Protein AF-A0A9P7FXS7-F1 (afdb_monomer_lite)

Foldseek 3Di:
DAQVVPPCVLVVLLLVLLLLVLLCLLLLADFVLVPDHSPPPPPQFDFSLVSLVCLVVDDVVNPPVSNVVSNVCSVVVVVCCVVVVVRVVRGGRRDNPDHRDEAEEAAQVVHDDDGRGSLVSDRHHYAHEDEDEQQPDDQFDQDLLGLLLRLLPPCPCVVSVVVVRPQYAHAEYKQDTVDDDDLVSLLLNLQSNQVSRVVHPGYDYQDCDDPDPVCCCIRHPVNCCVSNSAPPPNVDHPDNCSNVVNDDDPPPPPDD

InterPro domains:
  IPR017853 Glycoside hydrolase superfamily [SSF51445] (104-246)
  IPR050386 Glycosyl Hydrolase 5 (Cellulase A) [PTHR31297] (103-236)

Secondary structure (DSSP, 8-state):
-BGGGSTTHHHHHHHHHHHHHHHHHHTT--BGGGTB-------TT-BHHHHHGGGGG--TTS-HHHHHHHHHHHHHHHHHHHHTT-SGGGB----TTPPPPPEEEE-GGGSBSSPPPGGGG--SSEEEEEEE-GGGSSSS-SSHHHHHHHHHT--HHHHHHHTT--SEEEEEE-S--SS---HHHHHHHHHHHHHHHTTTT-EEES-S--SSHHHHHHH-HHHHHHTTSS-SSTT--S-TTTTTTTS--TTSTT--

Sequence (256 aa):
MDAKKTPGHGEFQKNFVLTVRAVEYLLGITLPSLKLKANVNVNLSTNITATLGLAGALPPIFPPEVRSVILEAIPILTKLGIKLALKDLFSFNLKTQAEPLVTNFMDINWQYNNPANPADAALGPQIYDNHLYYSFGGVADPNENAYLTHICNLDRIEKDASLGNAPLYFGEWALPTQFQASDAFLRKWADAQKRAYSQGAGWIFWNFKVEQPSTARQWSYLEGVKRGYLTRDPSQYNDPRVCDPYVRTSAAAATS

Radius of gyration: 23.3 Å; chains: 1; bounding box: 72×34×55 Å

Organism: NCBI:txid117018

Structure (mmCIF, N/CA/C/O backbone):
data_AF-A0A9P7FXS7-F1
#
_entry.id   AF-A0A9P7FXS7-F1
#
loop_
_atom_site.group_PDB
_atom_site.id
_atom_site.type_symbol
_atom_site.label_atom_id
_atom_site.label_alt_id
_atom_site.label_comp_id
_atom_site.label_asym_id
_atom_site.label_entity_id
_atom_site.label_seq_id
_atom_site.pdbx_PDB_ins_code
_atom_site.Cartn_x
_atom_site.Cartn_y
_atom_site.Cartn_z
_atom_site.occupancy
_atom_site.B_iso_or_equiv
_atom_site.auth_seq_id
_atom_site.auth_comp_id
_atom_site.auth_asym_id
_atom_site.auth_atom_id
_atom_site.pdbx_PDB_model_num
ATOM 1 N N . MET A 1 1 ? 8.078 12.298 3.183 1.00 87.88 1 MET A N 1
ATOM 2 C CA . MET A 1 1 ? 7.378 13.412 3.875 1.00 87.88 1 MET A CA 1
ATOM 3 C C . MET A 1 1 ? 8.140 13.787 5.151 1.00 87.88 1 MET A C 1
ATOM 5 O O . MET A 1 1 ? 8.717 12.902 5.751 1.00 87.88 1 MET A O 1
ATOM 9 N N . ASP A 1 2 ? 8.216 15.056 5.565 1.00 93.94 2 ASP A N 1
ATOM 10 C CA . ASP A 1 2 ? 8.909 15.423 6.824 1.00 93.94 2 ASP A CA 1
ATOM 11 C C . ASP A 1 2 ? 8.010 15.134 8.038 1.00 93.94 2 ASP A C 1
ATOM 13 O O . ASP A 1 2 ? 6.923 15.714 8.126 1.00 93.94 2 ASP A O 1
ATOM 17 N N . ALA A 1 3 ? 8.451 14.286 8.976 1.00 95.12 3 ALA A N 1
ATOM 18 C CA . ALA A 1 3 ? 7.674 13.916 10.165 1.00 95.12 3 ALA A CA 1
ATOM 19 C C . ALA A 1 3 ? 7.342 15.121 11.066 1.00 95.12 3 ALA A C 1
ATOM 21 O O . ALA A 1 3 ? 6.300 15.147 11.726 1.00 95.12 3 ALA A O 1
ATOM 22 N N . LYS A 1 4 ? 8.165 16.180 11.041 1.00 95.88 4 LYS A N 1
ATOM 23 C CA . LYS A 1 4 ? 7.908 17.414 11.807 1.00 95.88 4 LYS A CA 1
ATOM 24 C C . LYS A 1 4 ? 6.652 18.158 11.351 1.00 95.88 4 LYS A C 1
ATOM 26 O O . LYS A 1 4 ? 6.130 18.980 12.098 1.00 95.88 4 LYS A O 1
ATOM 31 N N . LYS A 1 5 ? 6.162 17.886 10.137 1.00 96.00 5 LYS A N 1
ATOM 32 C CA . LYS A 1 5 ? 4.942 18.498 9.584 1.00 96.00 5 LYS A CA 1
ATOM 33 C C . LYS A 1 5 ? 3.665 17.734 9.943 1.00 96.00 5 LYS A C 1
ATOM 35 O O . LYS A 1 5 ? 2.581 18.188 9.591 1.00 96.00 5 LYS A O 1
ATOM 40 N N . THR A 1 6 ? 3.776 16.608 10.644 1.00 94.81 6 THR A N 1
ATOM 41 C CA . THR A 1 6 ? 2.640 15.775 11.066 1.00 94.81 6 THR A CA 1
ATOM 42 C C . THR A 1 6 ? 2.743 15.427 12.557 1.00 94.81 6 THR A C 1
ATOM 44 O O . THR A 1 6 ? 2.888 14.254 12.918 1.00 94.81 6 THR A O 1
ATOM 47 N N . PRO A 1 7 ? 2.721 16.426 13.457 1.00 95.31 7 PRO A N 1
ATOM 48 C CA . PRO A 1 7 ? 2.762 16.163 14.891 1.00 95.31 7 PRO A CA 1
ATOM 49 C C . PRO A 1 7 ? 1.576 15.283 15.312 1.00 95.31 7 PRO A C 1
ATOM 51 O O . PRO A 1 7 ? 0.455 15.472 14.847 1.00 95.31 7 PRO A O 1
ATOM 54 N N . GLY A 1 8 ? 1.833 14.300 16.178 1.00 95.50 8 GLY A N 1
ATOM 55 C CA . GLY A 1 8 ? 0.808 13.364 16.653 1.00 95.50 8 GLY A CA 1
ATOM 56 C C . GLY A 1 8 ? 0.450 12.234 15.680 1.00 95.50 8 GLY A C 1
ATOM 57 O O . GLY A 1 8 ? -0.459 11.468 15.978 1.00 95.50 8 GLY A O 1
ATOM 58 N N . HIS A 1 9 ? 1.154 12.076 14.550 1.00 95.81 9 HIS A N 1
ATOM 59 C CA . HIS A 1 9 ? 0.820 11.047 13.555 1.00 95.81 9 HIS A CA 1
ATOM 60 C C . HIS A 1 9 ? 0.806 9.614 14.118 1.00 95.81 9 HIS A C 1
ATOM 62 O O . HIS A 1 9 ? -0.135 8.871 13.855 1.00 95.81 9 HIS A O 1
ATOM 68 N N . GLY A 1 10 ? 1.787 9.245 14.949 1.00 96.25 10 GLY A N 1
ATOM 69 C CA . GLY A 1 10 ? 1.811 7.922 15.587 1.00 96.25 10 GLY A CA 1
ATOM 70 C C . GLY A 1 10 ? 0.636 7.688 16.543 1.00 96.25 10 GLY A C 1
ATOM 71 O O . GLY A 1 10 ? 0.069 6.601 16.586 1.00 96.25 10 GLY A O 1
ATOM 72 N N . GLU A 1 11 ? 0.215 8.724 17.270 1.00 96.75 11 GLU A N 1
ATOM 73 C CA . GLU A 1 11 ? -0.954 8.648 18.153 1.00 96.75 11 GLU A CA 1
ATOM 74 C C . GLU A 1 11 ? -2.256 8.550 17.349 1.00 96.75 11 GLU A C 1
ATOM 76 O O . GLU A 1 11 ? -3.157 7.787 17.693 1.00 96.75 11 GLU A O 1
ATOM 81 N N . PHE A 1 12 ? -2.335 9.258 16.221 1.00 96.19 12 PHE A N 1
ATOM 82 C CA . PHE A 1 12 ? -3.424 9.093 15.264 1.00 96.19 12 PHE A CA 1
ATOM 83 C C . PHE A 1 12 ? -3.501 7.651 14.740 1.00 96.19 12 PHE A C 1
ATOM 85 O O . PHE A 1 12 ? -4.585 7.075 14.742 1.00 96.19 12 PHE A O 1
ATOM 92 N N . GLN A 1 13 ? -2.376 7.047 14.339 1.00 97.25 13 GLN A N 1
ATOM 93 C CA . GLN A 1 13 ? -2.340 5.657 13.862 1.00 97.25 13 GLN A CA 1
ATOM 94 C C . GLN A 1 13 ? -2.848 4.684 14.938 1.00 97.25 13 GLN A C 1
ATOM 96 O O . GLN A 1 13 ? -3.706 3.849 14.651 1.00 97.25 13 GLN A O 1
ATOM 101 N N . LYS A 1 14 ? -2.403 4.838 16.193 1.00 97.44 14 LYS A N 1
ATOM 102 C CA . LYS A 1 14 ? -2.878 4.030 17.332 1.00 97.44 14 LYS A CA 1
ATOM 103 C C . LYS A 1 14 ? -4.382 4.172 17.553 1.00 97.44 14 LYS A C 1
ATOM 105 O O . LYS A 1 14 ? -5.093 3.169 17.611 1.00 97.44 14 LYS A O 1
ATOM 110 N N . ASN A 1 15 ? -4.882 5.404 17.619 1.00 97.31 15 ASN A N 1
ATOM 111 C CA . ASN A 1 15 ? -6.308 5.663 17.817 1.00 97.31 15 ASN A CA 1
ATOM 112 C C . ASN A 1 15 ? -7.160 5.195 16.632 1.00 97.31 15 ASN A C 1
ATOM 114 O O . ASN A 1 15 ? -8.274 4.715 16.841 1.00 97.31 15 ASN A O 1
ATOM 118 N N . PHE A 1 16 ? -6.637 5.258 15.405 1.00 97.38 16 PHE A N 1
ATOM 119 C CA . PHE A 1 16 ? -7.289 4.690 14.228 1.00 97.38 16 PHE A CA 1
ATOM 120 C C . PHE A 1 16 ? -7.469 3.176 14.375 1.00 97.38 16 PHE A C 1
ATOM 122 O O . PHE A 1 16 ? -8.596 2.688 14.263 1.00 97.38 16 PHE A O 1
ATOM 129 N N . VAL A 1 17 ? -6.398 2.436 14.696 1.00 97.19 17 VAL A N 1
ATOM 130 C CA . VAL A 1 17 ? -6.489 0.980 14.900 1.00 97.19 17 VAL A CA 1
ATOM 131 C C . VAL A 1 17 ? -7.455 0.663 16.039 1.00 97.19 17 VAL A C 1
ATOM 133 O O . VAL A 1 17 ? -8.365 -0.144 15.859 1.00 97.19 17 VAL A O 1
ATOM 136 N N . LEU A 1 18 ? -7.328 1.333 17.188 1.00 96.69 18 LEU A N 1
ATOM 137 C CA . LEU A 1 18 ? -8.225 1.125 18.328 1.00 96.69 18 LEU A CA 1
ATOM 138 C C . LEU A 1 18 ? -9.690 1.418 17.988 1.00 96.69 18 LEU A C 1
ATOM 140 O O . LEU A 1 18 ? -10.564 0.694 18.456 1.00 96.69 18 LEU A O 1
ATOM 144 N N . THR A 1 19 ? -9.968 2.414 17.146 1.00 96.94 19 THR A N 1
ATOM 145 C CA . THR A 1 19 ? -11.329 2.711 16.672 1.00 96.94 19 THR A CA 1
ATOM 146 C C . THR A 1 19 ? -11.876 1.580 15.805 1.00 96.94 19 THR A C 1
ATOM 148 O O . THR A 1 19 ? -12.998 1.131 16.039 1.00 96.94 19 THR A O 1
ATOM 151 N N . VAL A 1 20 ? -11.085 1.057 14.859 1.00 95.94 20 VAL A N 1
ATOM 152 C CA . VAL A 1 20 ? -11.476 -0.109 14.043 1.00 95.94 20 VAL A CA 1
ATOM 153 C C . VAL A 1 20 ? -11.781 -1.310 14.942 1.00 95.94 20 VAL A C 1
ATOM 155 O O . VAL A 1 20 ? -12.861 -1.894 14.844 1.00 95.94 20 VAL A O 1
ATOM 158 N N . ARG A 1 21 ? -10.887 -1.625 15.889 1.00 94.88 21 ARG A N 1
ATOM 159 C CA . ARG A 1 21 ? -11.067 -2.747 16.826 1.00 94.88 21 ARG A CA 1
ATOM 160 C C . ARG A 1 21 ? -12.250 -2.550 17.768 1.00 94.88 21 ARG A C 1
ATOM 162 O O . ARG A 1 21 ? -12.958 -3.507 18.062 1.00 94.88 21 ARG A O 1
ATOM 169 N N . ALA A 1 22 ? -12.513 -1.329 18.215 1.00 93.38 22 ALA A N 1
ATOM 170 C CA . ALA A 1 22 ? -13.680 -1.030 19.035 1.00 93.38 22 ALA A CA 1
ATOM 171 C C . ALA A 1 22 ? -14.984 -1.287 18.270 1.00 93.38 22 ALA A C 1
ATOM 173 O O . ALA A 1 22 ? -15.891 -1.919 18.810 1.00 93.38 22 ALA A O 1
ATOM 174 N N . VAL A 1 23 ? -15.071 -0.851 17.009 1.00 91.69 23 VAL A N 1
ATOM 175 C CA . VAL A 1 23 ? -16.244 -1.104 16.160 1.00 91.69 23 VAL A CA 1
ATOM 176 C C . VAL A 1 23 ? -16.427 -2.603 15.924 1.00 91.69 23 VAL A C 1
ATOM 178 O O . VAL A 1 23 ? -17.521 -3.115 16.134 1.00 91.69 23 VAL A O 1
ATOM 181 N N . GLU A 1 24 ? -15.369 -3.330 15.570 1.00 89.81 24 GLU A N 1
ATOM 182 C CA . GLU A 1 24 ? -15.415 -4.789 15.403 1.00 89.81 24 GLU A CA 1
ATOM 183 C C . GLU A 1 24 ? -15.891 -5.501 16.674 1.00 89.81 24 GLU A C 1
ATOM 185 O O . GLU A 1 24 ? -16.788 -6.344 16.616 1.00 89.81 24 GLU A O 1
ATOM 190 N N . TYR A 1 25 ? -15.357 -5.108 17.832 1.00 87.81 25 TYR A N 1
ATOM 191 C CA . TYR A 1 25 ? -15.765 -5.649 19.124 1.00 87.81 25 TYR A CA 1
ATOM 192 C C . TYR A 1 25 ? -17.254 -5.401 19.410 1.00 87.81 25 TYR A C 1
ATOM 194 O O . TYR A 1 25 ? -17.961 -6.315 19.838 1.00 87.81 25 TYR A O 1
ATOM 202 N N . LEU A 1 26 ? -17.750 -4.186 19.147 1.00 86.31 26 LEU A N 1
ATOM 203 C CA . LEU A 1 26 ? -19.168 -3.842 19.308 1.00 86.31 26 LEU A CA 1
ATOM 204 C C . LEU A 1 26 ? -20.061 -4.646 18.356 1.00 86.31 26 LEU A C 1
ATOM 206 O O . LEU A 1 26 ? -21.157 -5.042 18.738 1.00 86.31 26 LEU A O 1
ATOM 210 N N . LEU A 1 27 ? -19.578 -4.945 17.150 1.00 83.62 27 LEU A N 1
ATOM 211 C CA . LEU A 1 27 ? -20.263 -5.789 16.167 1.00 83.62 27 LEU A CA 1
ATOM 212 C C . LEU A 1 27 ? -20.153 -7.296 16.473 1.00 83.62 27 LEU A C 1
ATOM 214 O O . LEU A 1 27 ? -20.658 -8.114 15.706 1.00 83.62 27 LEU A O 1
ATOM 218 N N . GLY A 1 28 ? -19.519 -7.682 17.584 1.00 81.44 28 GLY A N 1
ATOM 219 C CA . GLY A 1 28 ? -19.377 -9.080 17.997 1.00 81.44 28 GLY A CA 1
ATOM 220 C C . GLY A 1 28 ? -18.316 -9.862 17.217 1.00 81.44 28 GLY A C 1
ATOM 221 O O . GLY A 1 28 ? -18.306 -11.093 17.264 1.00 81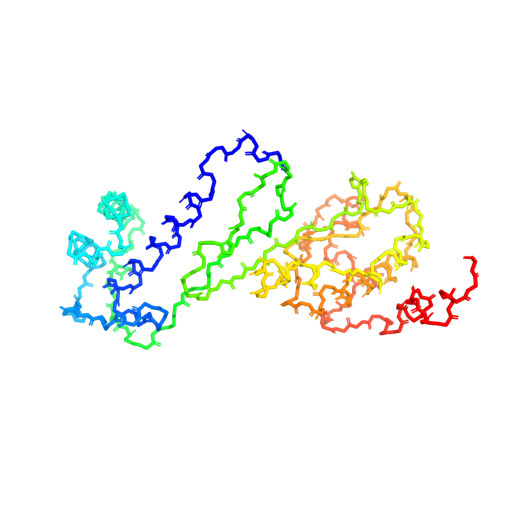.44 28 GLY A O 1
ATOM 222 N N . ILE A 1 29 ? -17.422 -9.173 16.507 1.00 84.38 29 ILE A N 1
ATOM 223 C CA . ILE A 1 29 ? -16.283 -9.784 15.820 1.00 84.38 29 ILE A CA 1
ATOM 224 C C . ILE A 1 29 ? -15.235 -10.155 16.869 1.00 84.38 29 ILE A C 1
ATOM 226 O O . ILE A 1 29 ? -14.867 -9.355 17.732 1.00 84.38 29 ILE A O 1
ATOM 230 N N . THR A 1 30 ? -14.760 -11.400 16.818 1.00 82.56 30 THR A N 1
ATOM 231 C CA . THR A 1 30 ? -13.731 -11.867 17.751 1.00 82.56 30 THR A CA 1
ATOM 232 C C . THR A 1 30 ? -12.399 -11.219 17.401 1.00 82.56 30 THR A C 1
ATOM 234 O O . THR A 1 30 ? -11.995 -11.210 16.243 1.00 82.56 30 THR A O 1
ATOM 237 N N . LEU A 1 31 ? -11.692 -10.725 18.418 1.00 83.19 31 LEU A N 1
ATOM 238 C CA . LEU A 1 31 ? -10.379 -10.098 18.277 1.00 83.19 31 LEU A CA 1
ATOM 239 C C . LEU A 1 31 ? -9.324 -10.964 18.976 1.00 83.19 31 LEU A C 1
ATOM 241 O O . LEU A 1 31 ? -9.058 -10.758 20.166 1.00 83.19 31 LEU A O 1
ATOM 245 N N . PRO A 1 32 ? -8.712 -11.943 18.277 1.00 79.25 32 PRO A N 1
ATOM 246 C CA . PRO A 1 32 ? -7.748 -12.860 18.885 1.00 79.25 32 PRO A CA 1
ATOM 247 C C . PRO A 1 32 ? -6.587 -12.137 19.576 1.00 79.25 32 PRO A C 1
ATOM 249 O O . PRO A 1 32 ? -6.163 -12.543 20.658 1.00 79.25 32 PRO A O 1
ATOM 252 N N . SER A 1 33 ? -6.126 -11.026 18.989 1.00 76.62 33 SER A N 1
ATOM 253 C CA . SER A 1 33 ? -5.033 -10.188 19.501 1.00 76.62 33 SER A CA 1
ATOM 254 C C . SER A 1 33 ? -5.323 -9.570 20.869 1.00 76.62 33 SER A C 1
ATOM 256 O O . SER A 1 33 ? -4.401 -9.353 21.649 1.00 76.62 33 SER A O 1
ATOM 258 N N . LEU A 1 34 ? -6.594 -9.325 21.191 1.00 76.88 34 LEU A N 1
ATOM 259 C CA . LEU A 1 34 ? -7.001 -8.715 22.452 1.00 76.88 34 LEU A CA 1
ATOM 260 C C . LEU A 1 34 ? -7.353 -9.737 23.537 1.00 76.88 34 LEU A C 1
ATOM 262 O O . LEU A 1 34 ? -7.526 -9.353 24.692 1.00 76.88 34 LEU A O 1
ATOM 266 N N . LYS A 1 35 ? -7.495 -11.026 23.188 1.00 70.06 35 LYS A N 1
ATOM 267 C CA . LYS A 1 35 ? -8.056 -12.077 24.068 1.00 70.06 35 LYS A CA 1
ATOM 268 C C . LYS A 1 35 ? -9.378 -11.666 24.742 1.00 70.06 35 LYS A C 1
ATOM 270 O O . LYS A 1 35 ? -9.774 -12.243 25.754 1.00 70.06 35 LYS A O 1
ATOM 275 N N . LEU A 1 36 ? -10.071 -10.677 24.184 1.00 67.94 36 LEU A N 1
ATOM 276 C CA . LEU A 1 36 ? -11.366 -10.227 24.658 1.00 67.94 36 LEU A CA 1
ATOM 277 C C . LEU A 1 36 ? -12.414 -11.133 24.023 1.00 67.94 36 LEU A C 1
ATOM 279 O O . LEU A 1 36 ? -12.552 -11.176 22.800 1.00 67.94 36 LEU A O 1
ATOM 283 N N . LYS A 1 37 ? -13.163 -11.863 24.850 1.00 60.69 37 LYS A N 1
ATOM 284 C CA . LYS A 1 37 ? -14.419 -12.449 24.383 1.00 60.69 37 LYS A CA 1
ATOM 285 C C . LYS A 1 37 ? -15.396 -11.300 24.175 1.00 60.69 37 LYS A C 1
ATOM 287 O O . LYS A 1 37 ? -15.518 -10.451 25.057 1.00 60.69 37 LYS A O 1
ATOM 292 N N . ALA A 1 38 ? -16.063 -11.265 23.025 1.00 61.56 38 ALA A N 1
ATOM 293 C CA . ALA A 1 38 ? -17.165 -10.342 22.804 1.00 61.56 38 ALA A CA 1
ATOM 294 C C . ALA A 1 38 ? -18.268 -10.664 23.826 1.00 61.56 38 ALA A C 1
ATOM 296 O O . ALA A 1 38 ? -19.058 -11.582 23.643 1.00 61.56 38 ALA A O 1
ATOM 297 N N . ASN A 1 39 ? -18.269 -9.945 24.950 1.00 55.22 39 ASN A N 1
ATOM 298 C CA . ASN A 1 39 ? -19.275 -10.078 26.007 1.00 55.22 39 ASN A CA 1
ATOM 299 C C . ASN A 1 39 ? -20.472 -9.153 25.767 1.00 55.22 39 ASN A C 1
ATOM 301 O O . ASN A 1 39 ? -21.361 -9.043 26.612 1.00 55.22 39 ASN A O 1
ATOM 305 N N . VAL A 1 40 ? -20.486 -8.449 24.634 1.00 57.62 40 VAL A N 1
ATOM 306 C CA . VAL A 1 40 ? -21.634 -7.649 24.246 1.00 57.62 40 VAL A CA 1
ATOM 307 C C . VAL A 1 40 ? -22.722 -8.637 23.847 1.00 57.62 40 VAL A C 1
ATOM 309 O O . VAL A 1 40 ? -22.601 -9.341 22.849 1.00 57.62 40 VAL A O 1
ATOM 312 N N . ASN A 1 41 ? -23.765 -8.728 24.673 1.00 53.66 41 ASN A N 1
ATOM 313 C CA . ASN A 1 41 ? -24.964 -9.509 24.394 1.00 53.66 41 ASN A CA 1
ATOM 314 C C . ASN A 1 41 ? -25.756 -8.764 23.305 1.00 53.66 41 ASN A C 1
ATOM 316 O O . ASN A 1 41 ? -26.787 -8.144 23.566 1.00 53.66 41 ASN A O 1
ATOM 320 N N . VAL A 1 42 ? -25.178 -8.696 22.102 1.00 54.56 42 VAL A N 1
ATOM 321 C CA . VAL A 1 42 ? -25.777 -8.019 20.961 1.00 54.56 42 VAL A CA 1
ATOM 322 C C . VAL A 1 42 ? -26.928 -8.903 20.528 1.00 54.56 42 VAL A C 1
ATOM 324 O O . VAL A 1 42 ? -26.730 -9.959 19.931 1.00 54.56 42 VAL A O 1
ATOM 327 N N . ASN A 1 43 ? -28.145 -8.504 20.887 1.00 53.16 43 ASN A N 1
ATOM 328 C CA . ASN A 1 43 ? -29.327 -9.159 20.361 1.00 53.16 43 ASN A CA 1
ATOM 329 C C . ASN A 1 43 ? -29.206 -9.095 18.828 1.00 53.16 43 ASN A C 1
ATOM 331 O O . ASN A 1 43 ? -29.026 -8.005 18.276 1.00 53.16 43 ASN A O 1
ATOM 335 N N . LEU A 1 44 ? -29.225 -10.254 18.160 1.00 51.88 44 LEU A N 1
ATOM 336 C CA . LEU A 1 44 ? -28.841 -10.449 16.747 1.00 51.88 44 LEU A CA 1
ATOM 337 C C . LEU A 1 44 ? -29.697 -9.649 15.738 1.00 51.88 44 LEU A C 1
ATOM 339 O O . LEU A 1 44 ? -29.459 -9.721 14.538 1.00 51.88 44 LEU A O 1
ATOM 343 N N . SER A 1 45 ? -30.667 -8.871 16.229 1.00 51.06 45 SER A N 1
ATOM 344 C CA . SER A 1 45 ? -31.595 -8.007 15.499 1.00 51.06 45 SER A CA 1
ATOM 345 C C . SER A 1 45 ? -31.392 -6.501 15.765 1.00 51.06 45 SER A C 1
ATOM 347 O O . SER A 1 45 ? -32.351 -5.731 15.683 1.00 51.06 45 SER A O 1
ATOM 349 N N . THR A 1 46 ? -30.202 -6.059 16.180 1.00 58.31 46 THR A N 1
ATOM 350 C CA . THR A 1 46 ? -29.965 -4.658 16.577 1.00 58.31 46 THR A CA 1
ATOM 351 C C . THR A 1 46 ? -29.479 -3.778 15.424 1.00 58.31 46 THR A C 1
ATOM 353 O O . THR A 1 46 ? -28.655 -4.167 14.602 1.00 58.31 46 THR A O 1
ATOM 356 N N . ASN A 1 47 ? -30.015 -2.555 15.379 1.00 74.19 47 ASN A N 1
ATOM 357 C CA . ASN A 1 47 ? -29.571 -1.476 14.498 1.00 74.19 47 ASN A CA 1
ATOM 358 C C . ASN A 1 47 ? -28.133 -1.061 14.862 1.00 74.19 47 ASN A C 1
ATOM 360 O O . ASN A 1 47 ? -27.838 -0.895 16.048 1.00 74.19 47 ASN A O 1
ATOM 364 N N . ILE A 1 48 ? -27.268 -0.828 13.868 1.00 78.94 48 ILE A N 1
ATOM 365 C CA . ILE A 1 48 ? -25.868 -0.416 14.077 1.00 78.94 48 ILE A CA 1
ATOM 366 C C . ILE A 1 48 ? -25.732 0.754 15.059 1.00 78.94 48 ILE A C 1
ATOM 368 O O . ILE A 1 48 ? -24.824 0.766 15.883 1.00 78.94 48 ILE A O 1
ATOM 372 N N . THR A 1 49 ? -26.648 1.726 15.023 1.00 81.50 49 THR A N 1
ATOM 373 C CA . THR A 1 49 ? -26.570 2.916 15.879 1.00 81.50 49 THR A CA 1
ATOM 374 C C . THR A 1 49 ? -26.801 2.579 17.348 1.00 81.50 49 THR A C 1
ATOM 376 O O . THR A 1 49 ? -26.172 3.183 18.214 1.00 81.50 49 THR A O 1
ATOM 379 N N . ALA A 1 50 ? -27.641 1.581 17.637 1.00 82.19 50 ALA A N 1
ATOM 380 C CA . ALA A 1 50 ? -27.840 1.070 18.989 1.00 82.19 50 ALA A CA 1
ATOM 381 C C . ALA A 1 50 ? -26.581 0.349 19.491 1.00 82.19 50 ALA A C 1
ATOM 383 O O . ALA A 1 50 ? -26.153 0.573 20.621 1.00 82.19 50 ALA A O 1
ATOM 384 N N . THR A 1 51 ? -25.951 -0.449 18.627 1.00 83.88 51 THR A N 1
ATOM 385 C CA . THR A 1 51 ? -24.703 -1.161 18.929 1.00 83.88 51 THR A CA 1
ATOM 386 C C . THR A 1 51 ? -23.549 -0.199 19.209 1.00 83.88 51 THR A C 1
ATOM 388 O O . THR A 1 51 ? -22.852 -0.346 20.210 1.00 83.88 51 THR A O 1
ATOM 391 N N . LEU A 1 52 ? -23.385 0.843 18.388 1.00 88.06 52 LEU A N 1
ATOM 392 C CA . LEU A 1 52 ? -22.380 1.885 18.618 1.00 88.06 52 LEU A CA 1
ATOM 393 C C . LEU A 1 52 ? -22.653 2.696 19.894 1.00 88.06 52 LEU A C 1
ATOM 395 O O . LEU A 1 52 ? -21.714 3.137 20.552 1.00 88.06 52 LEU A O 1
ATOM 399 N N . GLY A 1 53 ? -23.920 2.833 20.300 1.00 87.94 53 GLY A N 1
ATOM 400 C CA . GLY A 1 53 ? -24.304 3.457 21.570 1.00 87.94 53 GLY A CA 1
ATOM 401 C C . GLY A 1 53 ? -23.724 2.761 22.809 1.00 87.94 53 GLY A C 1
ATOM 402 O O . GLY A 1 53 ? -23.611 3.380 23.865 1.00 87.94 53 GLY A O 1
ATOM 403 N N . LEU A 1 54 ? -23.284 1.504 22.683 1.00 88.69 54 LEU A N 1
ATOM 404 C CA . LEU A 1 54 ? -22.624 0.756 23.757 1.00 88.69 54 LEU A CA 1
ATOM 405 C C . LEU A 1 54 ? -21.136 1.111 23.921 1.00 88.69 54 LEU A C 1
ATOM 407 O O . LEU A 1 54 ? -20.477 0.556 24.800 1.00 88.69 54 LEU A O 1
ATOM 411 N N . ALA A 1 55 ? -20.596 2.055 23.140 1.00 90.12 55 ALA A N 1
ATOM 412 C CA . ALA A 1 55 ? -19.189 2.456 23.210 1.00 90.12 55 ALA A CA 1
ATOM 413 C C . ALA A 1 55 ? -18.742 2.931 24.608 1.00 90.12 55 ALA A C 1
ATOM 415 O O . ALA A 1 55 ? -17.584 2.751 24.983 1.00 90.12 55 ALA A O 1
ATOM 416 N N . GLY A 1 56 ? -19.655 3.471 25.425 1.00 87.06 56 GLY A N 1
ATOM 417 C CA . GLY A 1 56 ? -19.363 3.835 26.818 1.00 87.06 56 GLY A CA 1
ATOM 418 C C . GLY A 1 56 ? -18.969 2.644 27.706 1.00 87.06 56 GLY A C 1
ATOM 419 O O . GLY A 1 56 ? -18.216 2.821 28.664 1.00 87.06 56 GLY A O 1
ATOM 420 N N . ALA A 1 57 ? -19.419 1.434 27.359 1.00 86.94 57 ALA A N 1
ATOM 421 C CA . ALA A 1 57 ? -19.139 0.186 28.071 1.00 86.94 57 ALA A CA 1
ATOM 422 C C . ALA A 1 57 ? -17.924 -0.580 27.512 1.00 86.94 57 ALA A C 1
ATOM 424 O O . ALA A 1 57 ? -17.671 -1.719 27.913 1.00 86.94 57 ALA A O 1
ATOM 425 N N . LEU A 1 58 ? -17.171 0.016 26.579 1.00 88.88 58 LEU A N 1
ATOM 426 C CA . LEU A 1 58 ? -15.974 -0.609 26.024 1.00 88.88 58 LEU A CA 1
ATOM 427 C C . LEU A 1 58 ? -14.903 -0.862 27.106 1.00 88.88 58 LEU A C 1
ATOM 429 O O . LEU A 1 58 ? -14.750 -0.058 28.034 1.00 88.88 58 LEU A O 1
ATOM 433 N N . PRO A 1 59 ? -14.119 -1.952 26.981 1.00 88.56 59 PRO A N 1
ATOM 434 C CA . PRO A 1 59 ? -13.018 -2.248 27.893 1.00 88.56 59 PRO A CA 1
ATOM 435 C C . PRO A 1 59 ? -11.988 -1.106 28.014 1.00 88.56 59 PRO A C 1
ATOM 437 O O . PRO A 1 59 ? -11.824 -0.323 27.077 1.00 88.56 59 PRO A O 1
ATOM 440 N N . PRO A 1 60 ? -11.233 -1.024 29.130 1.00 90.81 60 PRO A N 1
ATOM 441 C CA . PRO A 1 60 ? -10.261 0.051 29.381 1.00 90.81 60 PRO A CA 1
ATOM 442 C C . PRO A 1 60 ? -9.171 0.243 28.319 1.00 90.81 60 PRO A C 1
ATOM 444 O O . PRO A 1 60 ? -8.617 1.330 28.231 1.00 90.81 60 PRO A O 1
ATOM 447 N N . ILE A 1 61 ? -8.880 -0.775 27.502 1.00 90.94 61 ILE A N 1
ATOM 448 C CA . ILE A 1 61 ? -7.926 -0.660 26.386 1.00 90.94 61 ILE A CA 1
ATOM 449 C C . ILE A 1 61 ? -8.364 0.352 25.319 1.00 90.94 61 ILE A C 1
ATOM 451 O O . ILE A 1 61 ? -7.531 0.862 24.580 1.00 90.94 61 ILE A O 1
ATOM 455 N N . PHE A 1 62 ? -9.663 0.651 25.243 1.00 94.12 62 PHE A N 1
ATOM 456 C CA . PHE A 1 62 ? -10.198 1.691 24.377 1.00 94.12 62 PHE A CA 1
ATOM 457 C C . PHE A 1 62 ? -10.262 3.006 25.164 1.00 94.12 62 PHE A C 1
ATOM 459 O O . PHE A 1 62 ? -11.080 3.103 26.093 1.00 94.12 62 PHE A O 1
ATOM 466 N N . PRO A 1 63 ? -9.420 3.999 24.832 1.00 95.00 63 PRO A N 1
ATOM 467 C CA . PRO A 1 63 ? -9.329 5.244 25.581 1.00 95.00 63 PRO A CA 1
ATOM 468 C C . PRO A 1 63 ? -10.576 6.125 25.368 1.00 95.00 63 PRO A C 1
ATOM 470 O O . PRO A 1 63 ? -11.359 5.876 24.442 1.00 95.00 63 PRO A O 1
ATOM 473 N N . PRO A 1 64 ? -10.806 7.137 26.227 1.00 96.00 64 PRO A N 1
ATOM 474 C CA . PRO A 1 64 ? -11.979 8.011 26.147 1.00 96.00 64 PRO A CA 1
ATOM 475 C C . PRO A 1 64 ? -12.192 8.650 24.770 1.00 96.00 64 PRO A C 1
ATOM 477 O O . PRO A 1 64 ? -13.328 8.738 24.310 1.00 96.00 64 PRO A O 1
ATOM 480 N N . GLU A 1 65 ? -11.114 9.028 24.088 1.00 95.12 65 GLU A N 1
ATOM 481 C CA . GLU A 1 65 ? -11.127 9.653 22.765 1.00 95.12 65 GLU A CA 1
ATOM 482 C C . GLU A 1 65 ? -11.747 8.717 21.719 1.00 95.12 65 GLU A C 1
ATOM 484 O O . GLU A 1 65 ? -12.639 9.121 20.973 1.00 95.12 65 GLU A O 1
ATOM 489 N N . VAL A 1 66 ? -11.358 7.436 21.722 1.00 96.56 66 VAL A N 1
ATOM 490 C CA . VAL A 1 66 ? -11.921 6.411 20.824 1.00 96.56 66 VAL A CA 1
ATOM 491 C C . VAL A 1 66 ? -13.412 6.209 21.097 1.00 96.56 66 VAL A C 1
ATOM 493 O O . VAL A 1 66 ? -14.215 6.132 20.167 1.00 96.56 66 VAL A O 1
ATOM 496 N N . ARG A 1 67 ? -13.812 6.168 22.374 1.00 95.75 67 ARG A N 1
ATOM 497 C CA . ARG A 1 67 ? -15.229 6.029 22.752 1.00 95.75 67 ARG A CA 1
ATOM 498 C C . ARG A 1 67 ? -16.048 7.234 22.291 1.00 95.75 67 ARG A C 1
ATOM 500 O O . ARG A 1 67 ? -17.145 7.044 21.771 1.00 95.75 67 ARG A O 1
ATOM 507 N N . SER A 1 68 ? -15.511 8.445 22.456 1.00 96.25 68 SER A N 1
ATOM 508 C CA . SER A 1 68 ? -16.169 9.693 22.051 1.00 96.25 68 SER A CA 1
ATOM 509 C C . SER A 1 68 ? -16.428 9.713 20.550 1.00 96.25 68 SER A C 1
ATOM 511 O O . SER A 1 68 ? -17.567 9.900 20.131 1.00 96.25 68 SER A O 1
ATOM 513 N N . VAL A 1 69 ? -15.411 9.404 19.739 1.00 95.31 69 VAL A N 1
ATOM 514 C CA . VAL A 1 69 ? -15.527 9.405 18.271 1.00 95.31 69 VAL A CA 1
ATOM 515 C C . VAL A 1 69 ? -16.590 8.418 17.784 1.00 95.31 69 VAL A C 1
ATOM 517 O O . VAL A 1 69 ? -17.358 8.736 16.875 1.00 95.31 69 VAL A O 1
ATOM 520 N N . ILE A 1 70 ? -16.693 7.237 18.402 1.00 95.62 70 ILE A N 1
ATOM 521 C CA . ILE A 1 70 ? -17.726 6.254 18.038 1.00 95.62 70 ILE A CA 1
ATOM 522 C C . ILE A 1 70 ? -19.131 6.788 18.341 1.00 95.62 70 ILE A C 1
ATOM 524 O O . ILE A 1 70 ? -20.029 6.664 17.505 1.00 95.62 70 ILE A O 1
ATOM 528 N N . LEU A 1 71 ? -19.330 7.406 19.508 1.00 94.88 71 LEU A N 1
ATOM 529 C CA . LEU A 1 71 ? -20.617 8.002 19.879 1.00 94.88 71 LEU A CA 1
ATOM 530 C C . LEU A 1 71 ? -20.972 9.192 18.974 1.00 94.88 71 LEU A C 1
ATOM 532 O O . LEU A 1 71 ? -22.115 9.321 18.533 1.00 94.88 71 LEU A O 1
ATOM 536 N N . GLU A 1 72 ? -19.991 10.027 18.639 1.00 95.38 72 GLU A N 1
ATOM 537 C CA . GLU A 1 72 ? -20.146 11.183 17.748 1.00 95.38 72 GLU A CA 1
ATOM 538 C C . GLU A 1 72 ? -20.448 10.784 16.294 1.00 95.38 72 GLU A C 1
ATOM 540 O O . GLU A 1 72 ? -21.102 11.536 15.564 1.00 95.38 72 GLU A O 1
ATOM 545 N N . ALA A 1 73 ? -20.056 9.578 15.868 1.00 93.56 73 ALA A N 1
ATOM 546 C CA . ALA A 1 73 ? -20.380 9.049 14.544 1.00 93.56 73 ALA A CA 1
ATOM 547 C C . ALA A 1 73 ? -21.869 8.677 14.387 1.00 93.56 73 ALA A C 1
ATOM 549 O O . ALA A 1 73 ? -22.405 8.733 13.275 1.00 93.56 73 ALA A O 1
ATOM 550 N N . ILE A 1 74 ? -22.577 8.346 15.475 1.00 91.06 74 ILE A N 1
ATOM 551 C CA . ILE A 1 74 ? -23.991 7.920 15.455 1.00 91.06 74 ILE A CA 1
ATOM 552 C C . ILE A 1 74 ? -24.913 8.915 14.722 1.00 91.06 74 ILE A C 1
ATOM 554 O O . ILE A 1 74 ? -25.643 8.491 13.812 1.00 91.06 74 ILE A O 1
ATOM 558 N N . PRO A 1 75 ? -24.926 10.226 15.046 1.00 92.19 75 PRO A N 1
ATOM 559 C CA . PRO A 1 75 ? -25.775 11.182 14.339 1.00 92.19 75 PRO A CA 1
ATOM 560 C C . PRO A 1 75 ? -25.392 11.339 12.862 1.00 92.19 75 PRO A C 1
ATOM 562 O O . PRO A 1 75 ? -26.271 11.609 12.040 1.00 92.19 75 PRO A O 1
ATOM 565 N N . ILE A 1 76 ? -24.118 11.152 12.499 1.00 90.75 76 ILE A N 1
ATOM 566 C CA . ILE A 1 76 ? -23.655 11.204 11.104 1.00 90.75 76 ILE A CA 1
ATOM 567 C C . ILE A 1 76 ? -24.228 10.014 10.329 1.00 90.75 76 ILE A C 1
ATOM 569 O O . ILE A 1 76 ? -24.881 10.208 9.302 1.00 90.75 76 ILE A O 1
ATOM 573 N N . LEU A 1 77 ? -24.069 8.799 10.859 1.00 87.69 77 LEU A N 1
ATOM 574 C CA . LEU A 1 77 ? -24.593 7.571 10.254 1.00 87.69 77 LEU A CA 1
ATOM 575 C C . LEU A 1 77 ? -26.120 7.606 10.137 1.00 87.69 77 LEU A C 1
ATOM 577 O O . LEU A 1 77 ? -26.669 7.282 9.086 1.00 87.69 77 LEU A O 1
ATOM 581 N N . THR A 1 78 ? -26.813 8.100 11.166 1.00 85.81 78 THR A N 1
ATOM 582 C CA . THR A 1 78 ? -28.277 8.257 11.144 1.00 85.81 78 THR A CA 1
ATOM 583 C C . THR A 1 78 ? -28.720 9.208 10.031 1.00 85.81 78 THR A C 1
ATOM 585 O O . THR A 1 78 ? -29.636 8.898 9.265 1.00 85.81 78 THR A O 1
ATOM 588 N N . LYS A 1 79 ? -28.049 10.361 9.894 1.00 88.62 79 LYS A N 1
ATOM 589 C CA . LYS A 1 79 ? -28.342 11.333 8.829 1.00 88.62 79 LYS A CA 1
ATOM 590 C C . LYS A 1 79 ? -28.070 10.753 7.441 1.00 88.62 79 LYS A C 1
ATOM 592 O O . LYS A 1 79 ? -28.875 10.983 6.540 1.00 88.62 79 LYS A O 1
ATOM 597 N N . LEU A 1 80 ? -26.979 10.003 7.269 1.00 85.50 80 LEU A N 1
ATOM 598 C CA . LEU A 1 80 ? -26.665 9.319 6.010 1.00 85.50 80 LEU A CA 1
ATOM 599 C C . LEU A 1 80 ? -27.726 8.269 5.662 1.00 85.50 80 LEU A C 1
ATOM 601 O O . LEU A 1 80 ? -28.214 8.263 4.535 1.00 85.50 80 LEU A O 1
ATOM 605 N N . GLY A 1 81 ? -28.157 7.459 6.632 1.00 83.75 81 GLY A N 1
ATOM 606 C CA . GLY A 1 81 ? -29.212 6.457 6.440 1.00 83.75 81 GLY A CA 1
ATOM 607 C C . GLY A 1 81 ? -30.527 7.048 5.965 1.00 83.75 81 GLY A C 1
ATOM 608 O O . GLY A 1 81 ? -31.173 6.497 5.077 1.00 83.75 81 GLY A O 1
ATOM 609 N N . ILE A 1 82 ? -30.908 8.197 6.525 1.00 84.88 82 ILE A N 1
ATOM 610 C CA . ILE A 1 82 ? -32.109 8.921 6.103 1.00 84.88 82 ILE A CA 1
ATOM 611 C C . ILE A 1 82 ? -31.922 9.497 4.697 1.00 84.88 82 ILE A C 1
ATOM 613 O O . ILE A 1 82 ? -32.767 9.268 3.837 1.00 84.88 82 ILE A O 1
ATOM 617 N N . LYS A 1 83 ? -30.827 10.230 4.454 1.00 87.56 83 LYS A N 1
ATOM 618 C CA . LYS A 1 83 ? -30.597 10.934 3.180 1.00 87.56 83 LYS A CA 1
ATOM 619 C C . LYS A 1 83 ? -30.439 9.998 1.988 1.00 87.56 83 LYS A C 1
ATOM 621 O O . LYS A 1 83 ? -30.878 10.342 0.898 1.00 87.56 83 LYS A O 1
ATOM 626 N N . LEU A 1 84 ? -29.796 8.852 2.189 1.00 86.44 84 LEU A N 1
ATOM 627 C CA . LEU A 1 84 ? -29.493 7.892 1.128 1.00 86.44 84 LEU A CA 1
ATOM 628 C C . LEU A 1 84 ? -30.514 6.744 1.057 1.00 86.44 84 LEU A C 1
ATOM 630 O O . LEU A 1 84 ? -30.313 5.812 0.288 1.00 86.44 84 LEU A O 1
ATOM 634 N N . ALA A 1 85 ? -31.584 6.790 1.863 1.00 82.38 85 ALA A N 1
ATOM 635 C CA . ALA A 1 85 ? -32.560 5.706 2.009 1.00 82.38 85 ALA A CA 1
ATOM 636 C C . ALA A 1 85 ? -31.924 4.339 2.356 1.00 82.38 85 ALA A C 1
ATOM 638 O O . ALA A 1 85 ? -32.449 3.287 2.009 1.00 82.38 85 ALA A O 1
ATOM 639 N N . LEU A 1 86 ? -30.811 4.350 3.097 1.00 77.06 86 LEU A N 1
ATOM 640 C CA . LEU A 1 86 ? -30.036 3.163 3.486 1.00 77.06 86 LEU A CA 1
ATOM 641 C C . LEU A 1 86 ? -30.456 2.601 4.853 1.00 77.06 86 LEU A C 1
ATOM 643 O O . LEU A 1 86 ? -29.638 2.026 5.563 1.00 77.06 86 LEU A O 1
ATOM 647 N N . LYS A 1 87 ? -31.713 2.791 5.270 1.00 67.75 87 LYS A N 1
ATOM 648 C CA . LYS A 1 87 ? -32.175 2.360 6.605 1.00 67.75 87 LYS A CA 1
ATOM 649 C C . LYS A 1 87 ? -32.010 0.851 6.819 1.00 67.75 87 LYS A C 1
ATOM 651 O O . LYS A 1 87 ? -31.641 0.427 7.913 1.00 67.75 87 LYS A O 1
ATOM 656 N N . ASP A 1 88 ? -32.193 0.069 5.761 1.00 68.88 88 ASP A N 1
ATOM 657 C CA . ASP A 1 88 ? -32.031 -1.387 5.796 1.00 68.88 88 ASP A CA 1
ATOM 658 C C . ASP A 1 88 ? -30.554 -1.803 5.833 1.00 68.88 88 ASP A C 1
ATOM 660 O O . ASP A 1 88 ? -30.214 -2.828 6.416 1.00 68.88 88 ASP A O 1
ATOM 664 N N . LEU A 1 89 ? -29.653 -0.953 5.322 1.00 64.25 89 LEU A N 1
ATOM 665 C CA . LEU A 1 89 ? -28.199 -1.143 5.377 1.00 64.25 89 LEU A CA 1
ATOM 666 C C . LEU A 1 89 ? -27.637 -0.958 6.791 1.00 64.25 89 LEU A C 1
ATOM 668 O O . LEU A 1 89 ? -26.445 -1.090 6.988 1.00 64.25 89 LEU A O 1
ATOM 672 N N . PHE A 1 90 ? -28.457 -0.618 7.783 1.00 68.62 90 PHE A N 1
ATOM 673 C CA . PHE A 1 90 ? -28.049 -0.559 9.188 1.00 68.62 90 PHE A CA 1
ATOM 674 C C . PHE A 1 90 ? -28.682 -1.657 10.041 1.00 68.62 90 PHE A C 1
ATOM 676 O O . PHE A 1 90 ? -28.430 -1.723 11.246 1.00 68.62 90 PHE A O 1
ATOM 683 N N . SER A 1 91 ? -29.470 -2.527 9.408 1.00 68.00 91 SER A N 1
ATOM 684 C CA . SER A 1 91 ? -30.096 -3.691 10.020 1.00 68.00 91 SER A CA 1
ATOM 685 C C . SER A 1 91 ? -29.377 -4.940 9.519 1.00 68.00 91 SER A C 1
ATOM 687 O O . SER A 1 91 ? -29.675 -5.458 8.446 1.00 68.00 91 SER A O 1
ATOM 689 N N . PHE A 1 92 ? -28.400 -5.420 10.285 1.00 66.69 92 PHE A N 1
ATOM 690 C CA . PHE A 1 92 ? -27.637 -6.614 9.930 1.00 66.69 92 PHE A CA 1
ATOM 691 C C . PHE A 1 92 ? -27.936 -7.751 10.901 1.00 66.69 92 PHE A C 1
ATOM 693 O O . PHE A 1 92 ? -27.919 -7.557 12.113 1.00 66.69 92 PHE A O 1
ATOM 700 N N . ASN A 1 93 ? -28.109 -8.960 10.364 1.00 62.03 93 ASN A N 1
ATOM 701 C CA . ASN A 1 93 ? -27.889 -10.171 11.148 1.00 62.03 93 ASN A CA 1
ATOM 702 C C . ASN A 1 93 ? -26.378 -10.309 11.336 1.00 62.03 93 ASN A C 1
ATOM 704 O O . ASN A 1 93 ? -25.667 -10.696 10.403 1.00 62.03 93 ASN A O 1
ATOM 708 N N . LEU A 1 94 ? -25.888 -9.938 12.517 1.00 61.72 94 LEU A N 1
ATOM 709 C CA . LEU A 1 94 ? -24.469 -10.027 12.844 1.00 61.72 94 LEU A CA 1
ATOM 710 C C . LEU A 1 94 ? -24.033 -11.492 12.768 1.00 61.72 94 LEU A C 1
ATOM 712 O O . LEU A 1 94 ? -24.414 -12.325 13.588 1.00 61.72 94 LEU A O 1
ATOM 716 N N . LYS A 1 95 ? -23.242 -11.822 11.746 1.00 57.66 95 LYS A N 1
ATOM 717 C CA . LYS A 1 95 ? -22.591 -13.125 11.657 1.00 57.66 95 LYS A CA 1
ATOM 718 C C . LYS A 1 95 ? -21.383 -13.098 12.587 1.00 57.66 95 LYS A C 1
ATOM 720 O O . LYS A 1 95 ? -20.405 -12.415 12.309 1.00 57.66 95 LYS A O 1
ATOM 725 N N . THR A 1 96 ? -21.422 -13.897 13.646 1.00 60.41 96 THR A N 1
ATOM 726 C CA . THR A 1 96 ? -20.343 -14.066 14.641 1.00 60.41 96 THR A CA 1
ATOM 727 C C . THR A 1 96 ? -19.058 -14.710 14.087 1.00 60.41 96 THR A C 1
ATOM 729 O O . THR A 1 96 ? -18.138 -14.994 14.847 1.00 60.41 96 THR A O 1
ATOM 732 N N . GLN A 1 97 ? -18.982 -14.948 12.772 1.00 66.56 97 GLN A N 1
ATOM 733 C CA . GLN A 1 97 ? -17.859 -15.588 12.074 1.00 66.56 97 GLN A CA 1
ATOM 734 C C . GLN A 1 97 ? -17.065 -14.631 11.168 1.00 66.56 97 GLN A C 1
ATOM 736 O O . GLN A 1 97 ? -16.246 -15.093 10.380 1.00 66.56 97 GLN A O 1
ATOM 741 N N . ALA A 1 98 ? -17.314 -13.320 11.220 1.00 80.69 98 ALA A N 1
ATOM 742 C CA . ALA A 1 98 ? -16.504 -12.377 10.451 1.00 80.69 98 ALA A CA 1
ATOM 743 C C . ALA A 1 98 ? -15.072 -12.295 11.009 1.00 80.69 98 ALA A C 1
ATOM 745 O O . ALA A 1 98 ? -14.859 -12.392 12.219 1.00 80.69 98 ALA A O 1
ATOM 746 N N . GLU A 1 99 ? -14.103 -12.110 10.116 1.00 87.69 99 GLU A N 1
ATOM 747 C CA . GLU A 1 99 ? -12.707 -11.869 10.474 1.00 87.69 99 GLU A CA 1
ATOM 748 C C . GLU A 1 99 ? -12.448 -10.365 10.663 1.00 87.69 99 GLU A C 1
ATOM 750 O O . GLU A 1 99 ? -13.131 -9.545 10.040 1.00 87.69 99 GLU A O 1
ATOM 755 N N . PRO A 1 100 ? -11.468 -9.979 11.500 1.00 90.75 100 PRO A N 1
ATOM 756 C CA . PRO A 1 100 ? -11.079 -8.582 11.644 1.00 90.75 100 PRO A CA 1
ATOM 757 C C . PRO A 1 100 ? -10.523 -8.006 10.334 1.00 90.75 100 PRO A C 1
ATOM 759 O O . PRO A 1 100 ? -9.759 -8.662 9.624 1.00 90.75 100 PRO A O 1
ATOM 762 N N . LEU A 1 101 ? -10.840 -6.746 10.049 1.00 93.94 101 LEU A N 1
ATOM 763 C CA . LEU A 1 101 ? -10.289 -5.982 8.937 1.00 93.94 101 LEU A CA 1
ATOM 764 C C . LEU A 1 101 ? -8.771 -5.839 9.075 1.00 93.94 101 LEU A C 1
ATOM 766 O O . LEU A 1 101 ? -8.237 -5.694 10.179 1.00 93.94 101 LEU A O 1
ATOM 770 N N . VAL A 1 102 ? -8.082 -5.813 7.937 1.00 95.94 102 VAL A N 1
ATOM 771 C CA . VAL A 1 102 ? -6.660 -5.467 7.871 1.00 95.94 102 VAL A CA 1
ATOM 772 C C . VAL A 1 102 ? -6.527 -3.947 7.876 1.00 95.94 102 VAL A C 1
ATOM 774 O O . VAL A 1 102 ? -7.048 -3.276 6.985 1.00 95.94 102 VAL A O 1
ATOM 777 N N . THR A 1 103 ? -5.840 -3.389 8.872 1.00 97.50 103 THR A N 1
ATOM 778 C CA . THR A 1 103 ? -5.491 -1.962 8.870 1.00 97.50 103 THR A CA 1
ATOM 779 C C . THR A 1 103 ? -4.299 -1.732 7.949 1.00 97.50 103 THR A C 1
ATOM 781 O O . THR A 1 103 ? -3.340 -2.497 7.974 1.00 97.50 103 THR A O 1
ATOM 784 N N . ASN A 1 104 ? -4.366 -0.701 7.111 1.00 97.75 104 ASN A N 1
ATOM 785 C CA . ASN A 1 104 ? -3.332 -0.394 6.128 1.00 97.75 104 ASN A CA 1
ATOM 786 C C . ASN A 1 104 ? -2.696 0.965 6.431 1.00 97.75 104 ASN A C 1
ATOM 788 O O . ASN A 1 104 ? -3.417 1.939 6.661 1.00 97.75 104 ASN A O 1
ATOM 792 N N . PHE A 1 105 ? -1.368 1.026 6.407 1.00 97.75 105 PHE A N 1
ATOM 793 C CA . PHE A 1 105 ? -0.593 2.245 6.612 1.00 97.75 105 PHE A CA 1
ATOM 794 C C . PHE A 1 105 ? 0.565 2.318 5.627 1.00 97.75 105 PHE A C 1
ATOM 796 O O . PHE A 1 105 ? 1.106 1.292 5.237 1.00 97.75 105 PHE A O 1
ATOM 803 N N . MET A 1 106 ? 1.006 3.531 5.301 1.00 97.38 106 MET A N 1
ATOM 804 C CA . MET A 1 106 ? 2.314 3.701 4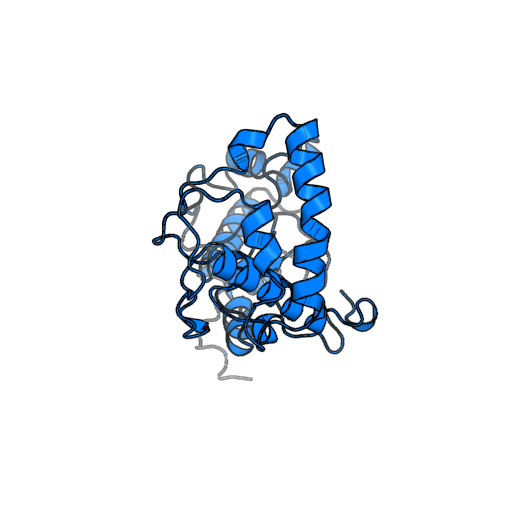.672 1.00 97.38 106 MET A CA 1
ATOM 805 C C . MET A 1 106 ? 3.408 3.125 5.575 1.00 97.38 106 MET A C 1
ATOM 807 O O . MET A 1 106 ? 3.304 3.258 6.796 1.00 97.38 106 MET A O 1
ATOM 811 N N . ASP A 1 107 ? 4.445 2.524 5.000 1.00 96.69 107 ASP A N 1
ATOM 812 C CA . ASP A 1 107 ? 5.601 2.033 5.748 1.00 96.69 107 ASP A CA 1
ATOM 813 C C . ASP A 1 107 ? 6.390 3.177 6.418 1.00 96.69 107 ASP A C 1
ATOM 815 O O . ASP A 1 107 ? 6.245 4.361 6.088 1.00 96.69 107 ASP A O 1
ATOM 819 N N . ILE A 1 108 ? 7.258 2.826 7.368 1.00 96.06 108 ILE A N 1
ATOM 820 C CA . ILE A 1 108 ? 8.051 3.786 8.149 1.00 96.06 108 ILE A CA 1
ATOM 821 C C . ILE A 1 108 ? 8.882 4.753 7.285 1.00 96.06 108 ILE A C 1
ATOM 823 O O . ILE A 1 108 ? 9.104 5.895 7.695 1.00 96.06 108 ILE A O 1
ATOM 827 N N . ASN A 1 109 ? 9.308 4.357 6.080 1.00 93.19 109 ASN A N 1
ATOM 828 C CA . ASN A 1 109 ? 10.121 5.204 5.205 1.00 93.19 109 ASN A CA 1
ATOM 829 C C . ASN A 1 109 ? 9.317 6.297 4.494 1.00 93.19 109 ASN A C 1
ATOM 831 O O . ASN A 1 109 ? 9.908 7.187 3.873 1.00 93.19 109 ASN A O 1
ATOM 835 N N . TRP A 1 110 ? 7.985 6.277 4.582 1.00 92.44 110 TRP A N 1
ATOM 836 C CA . TRP A 1 110 ? 7.149 7.344 4.035 1.00 92.44 110 TRP A CA 1
ATOM 837 C C . TRP A 1 110 ? 7.475 8.707 4.650 1.00 92.44 110 TRP A C 1
ATOM 839 O O . TRP A 1 110 ? 7.378 9.759 3.994 1.00 92.44 110 TRP A O 1
ATOM 849 N N . GLN A 1 111 ? 7.906 8.700 5.911 1.00 94.00 111 GLN A N 1
ATOM 850 C CA . GLN A 1 111 ? 8.358 9.881 6.622 1.00 94.00 111 GLN A CA 1
ATOM 851 C C . GLN A 1 111 ? 9.866 9.838 6.897 1.00 94.00 111 GLN A C 1
ATOM 853 O O . GLN A 1 111 ? 10.429 8.806 7.234 1.00 94.00 111 GLN A O 1
ATOM 858 N N . TYR A 1 112 ? 10.534 10.985 6.776 1.00 92.31 112 TYR A N 1
ATOM 859 C CA . TYR A 1 112 ? 11.921 11.169 7.210 1.00 92.31 112 TYR A CA 1
ATOM 860 C C . TYR A 1 112 ? 11.966 12.094 8.432 1.00 92.31 112 TYR A C 1
ATOM 862 O O . TYR A 1 112 ? 10.987 12.783 8.721 1.00 92.31 112 TYR A O 1
ATOM 870 N N . ASN A 1 113 ? 13.123 12.151 9.107 1.00 91.94 113 ASN A N 1
ATOM 871 C CA . ASN A 1 113 ? 13.390 13.030 10.257 1.00 91.94 113 ASN A CA 1
ATOM 872 C C . ASN A 1 113 ? 12.624 12.649 11.539 1.00 91.94 113 ASN A C 1
ATOM 874 O O . ASN A 1 113 ? 11.811 13.427 12.033 1.00 91.94 113 ASN A O 1
ATOM 878 N N . ASN A 1 114 ? 12.939 11.471 12.094 1.00 92.25 114 ASN A N 1
ATOM 879 C CA . ASN A 1 114 ? 12.304 10.886 13.287 1.00 92.25 114 ASN A CA 1
ATOM 880 C C . ASN A 1 114 ? 10.809 10.539 13.087 1.00 92.25 114 ASN A C 1
ATOM 882 O O . ASN A 1 114 ? 9.948 11.116 13.756 1.00 92.25 114 ASN A O 1
ATOM 886 N N . PRO A 1 115 ? 10.491 9.637 12.138 1.00 95.19 115 PRO A N 1
ATOM 887 C CA . PRO A 1 115 ? 9.119 9.224 11.863 1.00 95.19 115 PRO A CA 1
ATOM 888 C C . PRO A 1 115 ? 8.541 8.355 12.988 1.00 95.19 115 PRO A C 1
ATOM 890 O O . PRO A 1 115 ? 9.268 7.626 13.661 1.00 95.19 115 PRO A O 1
ATOM 893 N N . ALA A 1 116 ? 7.218 8.401 13.163 1.00 96.19 116 ALA A N 1
ATOM 894 C CA . ALA A 1 116 ? 6.523 7.396 13.962 1.00 96.19 116 ALA A CA 1
ATOM 895 C C . ALA A 1 116 ? 6.473 6.074 13.186 1.00 96.19 116 ALA A C 1
ATOM 897 O O . ALA A 1 116 ? 6.230 6.083 11.978 1.00 96.19 116 ALA A O 1
ATOM 898 N N . ASN A 1 117 ? 6.680 4.948 13.869 1.00 97.31 117 ASN A N 1
ATOM 899 C CA . ASN A 1 117 ? 6.575 3.645 13.232 1.00 97.31 117 ASN A CA 1
ATOM 900 C C . ASN A 1 117 ? 5.112 3.156 13.276 1.00 97.31 117 ASN A C 1
ATOM 902 O O . ASN A 1 117 ? 4.597 2.923 14.371 1.00 97.31 117 ASN A O 1
ATOM 906 N N . PRO A 1 118 ? 4.433 2.948 12.130 1.00 97.31 118 PRO A N 1
ATOM 907 C CA . PRO A 1 118 ? 3.066 2.412 12.103 1.00 97.31 118 PRO A CA 1
ATOM 908 C C . PRO A 1 118 ? 2.942 1.027 12.757 1.00 97.31 118 PRO A C 1
ATOM 910 O O . PRO A 1 118 ? 1.857 0.660 13.211 1.00 97.31 118 PRO A O 1
ATOM 913 N N . ALA A 1 119 ? 4.032 0.256 12.844 1.00 97.38 119 ALA A N 1
ATOM 914 C CA . ALA A 1 119 ? 4.041 -1.024 13.548 1.00 97.38 119 ALA A CA 1
ATOM 915 C C . ALA A 1 119 ? 3.749 -0.881 15.051 1.00 97.38 119 ALA A C 1
ATOM 917 O O . ALA A 1 119 ? 3.181 -1.793 15.648 1.00 97.38 119 ALA A O 1
ATOM 918 N N . ASP A 1 120 ? 4.023 0.282 15.652 1.00 97.06 120 ASP A N 1
ATOM 919 C CA . ASP A 1 120 ? 3.711 0.557 17.061 1.00 97.06 120 ASP A CA 1
ATOM 920 C C . ASP A 1 120 ? 2.198 0.667 17.325 1.00 97.06 120 ASP A C 1
ATOM 922 O O . ASP A 1 120 ? 1.761 0.652 18.478 1.00 97.06 120 ASP A O 1
ATOM 926 N N . ALA A 1 121 ? 1.390 0.815 16.269 1.00 96.44 121 ALA A N 1
ATOM 927 C CA . ALA A 1 121 ? -0.069 0.809 16.335 1.00 96.44 121 ALA A CA 1
ATOM 928 C C . ALA A 1 121 ? -0.678 -0.587 16.123 1.00 96.44 121 ALA A C 1
ATOM 930 O O . ALA A 1 121 ? -1.895 -0.738 16.252 1.00 96.44 121 ALA A O 1
ATOM 931 N N . ALA A 1 122 ? 0.134 -1.599 15.796 1.00 95.00 122 ALA A N 1
ATOM 932 C CA . ALA A 1 122 ? -0.359 -2.903 15.380 1.00 95.00 122 ALA A CA 1
ATOM 933 C C . ALA A 1 122 ? -1.166 -3.595 16.490 1.00 95.00 122 ALA A C 1
ATOM 935 O O . ALA A 1 122 ? -0.657 -3.961 17.551 1.00 95.00 122 ALA A O 1
ATOM 936 N N . LEU A 1 123 ? -2.446 -3.827 16.204 1.00 93.81 123 LEU A N 1
ATOM 937 C CA . LEU A 1 123 ? -3.348 -4.601 17.044 1.00 93.81 123 LEU A CA 1
ATOM 938 C C . LEU A 1 123 ? -4.342 -5.346 16.151 1.00 93.81 123 LEU A C 1
ATOM 940 O O . LEU A 1 123 ? -5.347 -4.786 15.722 1.00 93.81 123 LEU A O 1
ATOM 944 N N . GLY A 1 124 ? -4.064 -6.624 15.887 1.00 93.31 124 GLY A N 1
ATOM 945 C CA . GLY A 1 124 ? -4.768 -7.412 14.868 1.00 93.31 124 GLY A CA 1
ATOM 946 C C . GLY A 1 124 ? -4.052 -7.383 13.509 1.00 93.31 124 GLY A C 1
ATOM 947 O O . GLY A 1 124 ? -2.887 -6.990 13.454 1.00 93.31 124 GLY A O 1
ATOM 948 N N . PRO A 1 125 ? -4.713 -7.831 12.426 1.00 95.25 125 PRO A N 1
ATOM 949 C CA . PRO A 1 125 ? -4.124 -7.844 11.090 1.00 95.25 125 PRO A CA 1
ATOM 950 C C . PRO A 1 125 ? -3.776 -6.432 10.605 1.00 95.25 125 PRO A C 1
ATOM 952 O O . PRO A 1 125 ? -4.613 -5.528 10.663 1.00 95.25 125 PRO A O 1
ATOM 955 N N . GLN A 1 126 ? -2.556 -6.262 10.098 1.00 96.62 126 GLN A N 1
ATOM 956 C CA . GLN A 1 126 ? -2.038 -5.005 9.565 1.00 96.62 126 GLN A CA 1
ATOM 957 C C . GLN A 1 126 ? -1.174 -5.279 8.329 1.00 96.62 126 GLN A C 1
ATOM 959 O O . GLN A 1 126 ? -0.518 -6.318 8.256 1.00 96.62 126 GLN A O 1
ATOM 964 N N . ILE A 1 127 ? -1.195 -4.366 7.361 1.00 97.94 127 ILE A N 1
ATOM 965 C CA . ILE A 1 127 ? -0.381 -4.402 6.142 1.00 97.94 127 ILE A CA 1
ATOM 966 C C . ILE A 1 127 ? 0.245 -3.024 5.907 1.00 97.94 127 ILE A C 1
ATOM 968 O O . ILE A 1 127 ? -0.311 -2.013 6.345 1.00 97.94 127 ILE A O 1
ATOM 972 N N . TYR A 1 128 ? 1.400 -2.997 5.246 1.00 98.50 128 TYR A N 1
ATOM 973 C CA . TYR A 1 128 ? 2.171 -1.779 5.013 1.00 98.50 128 TYR A CA 1
ATOM 974 C C . TYR A 1 128 ? 2.319 -1.497 3.518 1.00 98.50 128 TYR A C 1
ATOM 976 O O . TYR A 1 128 ? 2.584 -2.412 2.739 1.00 98.50 128 TYR A O 1
ATOM 984 N N . ASP A 1 129 ? 2.154 -0.236 3.138 1.00 98.50 129 ASP A N 1
ATOM 985 C CA . ASP A 1 129 ? 2.225 0.264 1.768 1.00 98.50 129 ASP A CA 1
ATOM 986 C C . ASP A 1 129 ? 3.529 1.041 1.538 1.00 98.50 129 ASP A C 1
ATOM 988 O O . ASP A 1 129 ? 3.817 1.992 2.266 1.00 98.50 129 ASP A O 1
ATOM 992 N N . ASN A 1 130 ? 4.287 0.675 0.504 1.00 97.44 130 ASN A N 1
ATOM 993 C CA . ASN A 1 130 ? 5.404 1.468 -0.004 1.00 97.44 130 ASN A CA 1
ATOM 994 C C . ASN A 1 130 ? 5.121 1.989 -1.415 1.00 97.44 130 ASN A C 1
ATOM 996 O O . ASN A 1 130 ? 4.652 1.262 -2.293 1.00 97.44 130 ASN A O 1
ATOM 1000 N N . HIS A 1 131 ? 5.491 3.242 -1.675 1.00 96.81 131 HIS A N 1
ATOM 1001 C CA . HIS A 1 131 ? 5.455 3.812 -3.022 1.00 96.81 131 HIS A CA 1
ATOM 1002 C C . HIS A 1 131 ? 6.876 4.011 -3.532 1.00 96.81 131 HIS A C 1
ATOM 1004 O O . HIS A 1 131 ? 7.662 4.735 -2.914 1.00 96.81 131 HIS A O 1
ATOM 1010 N N . LEU A 1 132 ? 7.200 3.420 -4.685 1.00 95.81 132 LEU A N 1
ATOM 1011 C CA . LEU A 1 132 ? 8.535 3.527 -5.270 1.00 95.81 132 LEU A CA 1
ATOM 1012 C C . LEU A 1 132 ? 8.483 4.059 -6.702 1.00 95.81 132 LEU A C 1
ATOM 1014 O O . LEU A 1 132 ? 8.097 3.373 -7.647 1.00 95.81 132 LEU A O 1
ATOM 1018 N N . TYR A 1 133 ? 8.953 5.296 -6.859 1.00 96.56 133 TYR A N 1
ATOM 1019 C CA . TYR A 1 133 ? 9.044 5.991 -8.136 1.00 96.56 133 TYR A CA 1
ATOM 1020 C C . TYR A 1 133 ? 10.484 6.400 -8.425 1.00 96.56 133 TYR A C 1
ATOM 1022 O O . TYR A 1 133 ? 11.101 7.138 -7.661 1.00 96.56 133 TYR A O 1
ATOM 1030 N N . TYR A 1 134 ? 11.002 5.998 -9.582 1.00 96.62 134 TYR A N 1
ATOM 1031 C CA . TYR A 1 134 ? 12.345 6.394 -10.009 1.00 96.62 134 TYR A CA 1
ATOM 1032 C C . TYR A 1 134 ? 12.359 7.745 -10.743 1.00 96.62 134 TYR A C 1
ATOM 1034 O O . TYR A 1 134 ? 13.419 8.341 -10.932 1.00 96.62 134 TYR A O 1
ATOM 1042 N N . SER A 1 135 ? 11.193 8.265 -11.136 1.00 95.88 135 SER A N 1
ATOM 1043 C CA . SER A 1 135 ? 11.051 9.524 -11.877 1.00 95.88 135 SER A CA 1
ATOM 1044 C C . SER A 1 135 ? 11.267 10.794 -11.053 1.00 95.88 135 SER A C 1
ATOM 1046 O O . SER A 1 135 ? 11.377 11.863 -11.644 1.00 95.88 135 SER A O 1
ATOM 1048 N N . PHE A 1 136 ? 11.334 10.703 -9.721 1.00 93.69 136 PHE A N 1
ATOM 1049 C CA . PHE A 1 136 ? 11.464 11.867 -8.830 1.00 93.69 136 PHE A CA 1
ATOM 1050 C C . PHE A 1 136 ? 12.862 12.049 -8.217 1.00 93.69 136 PHE A C 1
ATOM 1052 O O . PHE A 1 136 ? 13.044 12.925 -7.376 1.00 93.69 136 PHE A O 1
ATOM 1059 N N . GLY A 1 137 ? 13.860 11.269 -8.646 1.00 88.88 137 GLY A N 1
ATOM 1060 C CA . GLY A 1 137 ? 15.227 11.392 -8.125 1.00 88.88 137 GLY A CA 1
ATOM 1061 C C . GLY A 1 137 ? 15.507 10.539 -6.891 1.00 88.88 137 GLY A C 1
ATOM 1062 O O . GLY A 1 137 ? 14.620 9.910 -6.327 1.00 88.88 137 GLY A O 1
ATOM 1063 N N . GLY A 1 138 ? 16.779 10.510 -6.484 1.00 83.81 138 GLY A N 1
ATOM 1064 C CA . GLY A 1 138 ? 17.201 10.010 -5.168 1.00 83.81 138 GLY A CA 1
ATOM 1065 C C . GLY A 1 138 ? 17.263 8.490 -4.980 1.00 83.81 138 GLY A C 1
ATOM 1066 O O . GLY A 1 138 ? 17.588 8.055 -3.881 1.00 83.81 138 GLY A O 1
ATOM 1067 N N . VAL A 1 139 ? 16.978 7.690 -6.015 1.00 89.31 139 VAL A N 1
ATOM 1068 C CA . VAL A 1 139 ? 16.982 6.214 -5.926 1.00 89.31 139 VAL A CA 1
ATOM 1069 C C . VAL A 1 139 ? 18.226 5.596 -6.574 1.00 89.31 139 VAL A C 1
ATOM 1071 O O . VAL A 1 139 ? 18.921 4.797 -5.959 1.00 89.31 139 VAL A O 1
ATOM 1074 N N . ALA A 1 140 ? 18.518 5.976 -7.817 1.00 94.62 140 ALA A N 1
ATOM 1075 C CA . ALA A 1 140 ? 19.669 5.509 -8.587 1.00 94.62 140 ALA A CA 1
ATOM 1076 C C . ALA A 1 140 ? 20.013 6.530 -9.684 1.00 94.62 140 ALA A C 1
ATOM 1078 O O . ALA A 1 140 ? 19.171 7.366 -10.037 1.00 94.62 140 ALA A O 1
ATOM 1079 N N . ASP A 1 141 ? 21.218 6.437 -10.251 1.00 96.12 141 ASP A N 1
ATOM 1080 C CA . ASP A 1 141 ? 21.627 7.263 -11.392 1.00 96.12 141 ASP A CA 1
ATOM 1081 C C . ASP A 1 141 ? 20.654 7.098 -12.574 1.00 96.12 141 ASP A C 1
ATOM 1083 O O . ASP A 1 141 ? 20.180 5.985 -12.823 1.00 96.12 141 ASP A O 1
ATOM 1087 N N . PRO A 1 142 ? 20.340 8.169 -13.330 1.00 96.25 142 PRO A N 1
ATOM 1088 C CA . PRO A 1 142 ? 19.282 8.166 -14.340 1.00 96.25 142 PRO A CA 1
ATOM 1089 C C . PRO A 1 142 ? 19.724 7.484 -15.646 1.00 96.25 142 PRO A C 1
ATOM 1091 O O . PRO A 1 142 ? 19.820 8.117 -16.695 1.00 96.25 142 PRO A O 1
ATOM 1094 N N . ASN A 1 143 ? 19.986 6.178 -15.589 1.00 97.06 143 ASN A N 1
ATOM 1095 C CA . ASN A 1 143 ? 20.276 5.339 -16.748 1.00 97.06 143 ASN A CA 1
ATOM 1096 C C . ASN A 1 143 ? 19.729 3.912 -16.576 1.00 97.06 143 ASN A C 1
ATOM 1098 O O . ASN A 1 143 ? 19.452 3.456 -15.465 1.00 97.06 143 ASN A O 1
ATOM 1102 N N . GLU A 1 144 ? 19.601 3.197 -17.697 1.00 97.44 144 GLU A N 1
ATOM 1103 C CA . GLU A 1 144 ? 18.997 1.860 -17.741 1.00 97.44 144 GLU A CA 1
ATOM 1104 C C . GLU A 1 144 ? 19.709 0.848 -16.829 1.00 97.44 144 GLU A C 1
ATOM 1106 O O . GLU A 1 144 ? 19.053 0.105 -16.096 1.00 97.44 144 GLU A O 1
ATOM 1111 N N . ASN A 1 145 ? 21.047 0.833 -16.846 1.00 97.12 145 ASN A N 1
ATOM 1112 C CA . ASN A 1 145 ? 21.839 -0.137 -16.093 1.00 97.12 145 ASN A CA 1
ATOM 1113 C C . ASN A 1 145 ? 21.725 0.082 -14.581 1.00 97.12 145 ASN A C 1
ATOM 1115 O O . ASN A 1 145 ? 21.543 -0.877 -13.834 1.00 97.12 145 ASN A O 1
ATOM 1119 N N . ALA A 1 146 ? 21.798 1.334 -14.128 1.00 97.38 146 ALA A N 1
ATOM 1120 C CA . ALA A 1 146 ? 21.664 1.677 -12.718 1.00 97.38 146 ALA A CA 1
ATOM 1121 C C . ALA A 1 146 ? 20.264 1.345 -12.182 1.00 97.38 146 ALA A C 1
ATOM 1123 O O . ALA A 1 146 ? 20.155 0.783 -11.094 1.00 97.38 146 ALA A O 1
ATOM 1124 N N . TYR A 1 147 ? 19.203 1.611 -12.952 1.00 98.12 147 TYR A N 1
ATOM 1125 C CA . TYR A 1 147 ? 17.829 1.290 -12.544 1.00 98.12 147 TYR A CA 1
ATOM 1126 C C . TYR A 1 147 ? 17.615 -0.221 -12.417 1.00 98.12 147 TYR A C 1
ATOM 1128 O O . TYR A 1 147 ? 17.116 -0.676 -11.389 1.00 98.12 147 TYR A O 1
ATOM 1136 N N . LEU A 1 148 ? 18.035 -1.004 -13.420 1.00 98.31 148 LEU A N 1
ATOM 1137 C CA . LEU A 1 148 ? 17.916 -2.467 -13.386 1.00 98.31 148 LEU A CA 1
ATOM 1138 C C . LEU A 1 148 ? 18.791 -3.086 -12.289 1.00 98.31 148 LEU A C 1
ATOM 1140 O O . LEU A 1 148 ? 18.332 -3.965 -11.566 1.00 98.31 148 LEU A O 1
ATOM 1144 N N . THR A 1 149 ? 20.008 -2.572 -12.094 1.00 97.88 149 THR A N 1
ATOM 1145 C CA . THR A 1 149 ? 20.877 -2.996 -10.985 1.00 97.88 149 THR A CA 1
ATOM 1146 C C . THR A 1 149 ? 20.229 -2.711 -9.638 1.00 97.88 149 THR A C 1
ATOM 1148 O O . THR A 1 149 ? 20.194 -3.590 -8.783 1.00 97.88 149 THR A O 1
ATOM 1151 N N . HIS A 1 150 ? 19.683 -1.513 -9.436 1.00 97.44 150 HIS A N 1
ATOM 1152 C CA . HIS A 1 150 ? 19.068 -1.155 -8.165 1.00 97.44 150 HIS A CA 1
ATOM 1153 C C . HIS A 1 150 ? 17.805 -1.986 -7.887 1.00 97.44 150 HIS A C 1
ATOM 1155 O O . HIS A 1 150 ? 17.715 -2.602 -6.830 1.00 97.44 150 HIS A O 1
ATOM 1161 N N . ILE A 1 151 ? 16.853 -2.070 -8.826 1.00 97.94 151 ILE A N 1
ATOM 1162 C CA . ILE A 1 151 ? 15.590 -2.791 -8.586 1.00 97.94 151 ILE A CA 1
ATOM 1163 C C . ILE A 1 151 ? 15.799 -4.296 -8.375 1.00 97.94 151 ILE A C 1
ATOM 1165 O O . ILE A 1 151 ? 15.139 -4.891 -7.532 1.00 97.94 151 ILE A O 1
ATOM 1169 N N . CYS A 1 152 ? 16.738 -4.913 -9.100 1.00 97.88 152 CYS A N 1
ATOM 1170 C CA . CYS A 1 152 ? 17.005 -6.348 -8.993 1.00 97.88 152 CYS A CA 1
ATOM 1171 C C . CYS A 1 152 ? 17.784 -6.729 -7.724 1.00 97.88 152 CYS A C 1
ATOM 1173 O O . CYS A 1 152 ? 17.906 -7.915 -7.430 1.00 97.88 152 CYS A O 1
ATOM 1175 N N . ASN A 1 153 ? 18.301 -5.745 -6.983 1.00 96.75 153 ASN A N 1
ATOM 1176 C CA . ASN A 1 153 ? 18.936 -5.925 -5.676 1.00 96.75 153 ASN A CA 1
ATOM 1177 C C . ASN A 1 153 ? 18.213 -5.102 -4.589 1.00 96.75 153 ASN A C 1
ATOM 1179 O O . ASN A 1 153 ? 18.833 -4.727 -3.595 1.00 96.75 153 ASN A O 1
ATOM 1183 N N . LEU A 1 154 ? 16.933 -4.764 -4.797 1.00 95.81 154 LEU A N 1
ATOM 1184 C CA . LEU A 1 154 ? 16.148 -3.986 -3.844 1.00 95.81 154 LEU A CA 1
ATOM 1185 C C . LEU A 1 154 ? 15.998 -4.773 -2.537 1.00 95.81 154 LEU A C 1
ATOM 1187 O O . LEU A 1 154 ? 15.466 -5.873 -2.548 1.00 95.81 154 LEU A O 1
ATOM 1191 N N . ASP A 1 155 ? 16.413 -4.180 -1.420 1.00 95.44 155 ASP A N 1
ATOM 1192 C CA . ASP A 1 155 ? 16.358 -4.784 -0.078 1.00 95.44 155 ASP A CA 1
ATOM 1193 C C . ASP A 1 155 ? 15.291 -4.135 0.826 1.00 95.44 155 ASP A C 1
ATOM 1195 O O . ASP A 1 155 ? 15.343 -4.212 2.056 1.00 95.44 155 ASP A O 1
ATOM 1199 N N . ARG A 1 156 ? 14.331 -3.431 0.208 1.00 95.62 156 ARG A N 1
ATOM 1200 C CA . ARG A 1 156 ? 13.285 -2.663 0.900 1.00 95.62 156 ARG A CA 1
ATOM 1201 C C . ARG A 1 156 ? 12.398 -3.560 1.758 1.00 95.62 156 ARG A C 1
ATOM 1203 O O . ARG A 1 156 ? 12.114 -3.205 2.893 1.00 95.62 156 ARG A O 1
ATOM 1210 N N . ILE A 1 157 ? 11.979 -4.707 1.224 1.00 96.88 157 ILE A N 1
ATOM 1211 C CA . ILE A 1 157 ? 11.052 -5.618 1.908 1.00 96.88 157 ILE A CA 1
ATOM 1212 C C . ILE A 1 157 ? 11.696 -6.163 3.186 1.00 96.88 157 ILE A C 1
ATOM 1214 O O . ILE A 1 157 ? 11.080 -6.136 4.250 1.00 96.88 157 ILE A O 1
ATOM 1218 N N . GLU A 1 158 ? 12.948 -6.612 3.108 1.00 97.25 158 GLU A N 1
ATOM 1219 C CA . GLU A 1 158 ? 13.690 -7.157 4.244 1.00 97.25 158 GLU A CA 1
ATOM 1220 C C . GLU A 1 158 ? 14.004 -6.079 5.285 1.00 97.25 158 GLU A C 1
ATOM 1222 O O . GLU A 1 158 ? 13.853 -6.314 6.489 1.00 97.25 158 GLU A O 1
ATOM 1227 N N . LYS A 1 159 ? 14.410 -4.882 4.840 1.00 97.00 159 LYS A N 1
ATOM 1228 C CA . LYS A 1 159 ? 14.668 -3.748 5.738 1.00 97.00 159 LYS A CA 1
ATOM 1229 C C . LYS A 1 159 ? 13.411 -3.321 6.486 1.00 97.00 159 LYS A C 1
ATOM 1231 O O . LYS A 1 159 ? 13.475 -3.145 7.702 1.00 97.00 159 LYS A O 1
ATOM 1236 N N . ASP A 1 160 ? 12.276 -3.225 5.807 1.00 97.50 160 ASP A N 1
ATOM 1237 C CA . ASP A 1 160 ? 11.018 -2.801 6.430 1.00 97.50 160 ASP A CA 1
ATOM 1238 C C . ASP A 1 160 ? 10.493 -3.881 7.378 1.00 97.50 160 ASP A C 1
ATOM 1240 O O . ASP A 1 160 ? 10.094 -3.581 8.508 1.00 97.50 160 ASP A O 1
ATOM 1244 N N . ALA A 1 161 ? 10.616 -5.155 6.999 1.00 97.94 161 ALA A N 1
ATOM 1245 C CA . ALA A 1 161 ? 10.321 -6.273 7.887 1.00 97.94 161 ALA A CA 1
ATOM 1246 C C . ALA A 1 161 ? 11.166 -6.231 9.174 1.00 97.94 161 ALA A C 1
ATOM 1248 O O . ALA A 1 161 ? 10.629 -6.467 10.258 1.00 97.94 161 ALA A O 1
ATOM 1249 N N . SER A 1 162 ? 12.452 -5.860 9.091 1.00 97.75 162 SER A N 1
ATOM 1250 C CA . SER A 1 162 ? 13.319 -5.707 10.275 1.00 97.75 162 SER A CA 1
ATOM 1251 C C . SER A 1 162 ? 12.862 -4.604 11.244 1.00 97.75 162 SER A C 1
ATOM 1253 O O . SER A 1 162 ? 13.215 -4.631 12.422 1.00 97.75 162 SER A O 1
ATOM 1255 N N . LEU A 1 163 ? 12.025 -3.675 10.770 1.00 97.06 163 LEU A N 1
ATOM 1256 C CA . LEU A 1 163 ? 11.394 -2.603 11.546 1.00 97.06 163 LEU A CA 1
ATOM 1257 C C . LEU A 1 163 ? 9.928 -2.920 11.904 1.00 97.06 163 LEU A C 1
ATOM 1259 O O . LEU A 1 163 ? 9.180 -2.034 12.318 1.00 97.06 163 LEU A O 1
ATOM 1263 N N . GLY A 1 164 ? 9.488 -4.170 11.725 1.00 97.50 164 GLY A N 1
ATOM 1264 C CA . GLY A 1 164 ? 8.123 -4.627 12.011 1.00 97.50 164 GLY A CA 1
ATOM 1265 C C . GLY A 1 164 ? 7.085 -4.264 10.943 1.00 97.50 164 GLY A C 1
ATOM 1266 O O . GLY A 1 164 ? 5.893 -4.481 11.155 1.00 97.50 164 GLY A O 1
ATOM 1267 N N . ASN A 1 165 ? 7.512 -3.727 9.796 1.00 98.12 165 ASN A N 1
ATOM 1268 C CA . ASN A 1 165 ? 6.639 -3.308 8.696 1.00 98.12 165 ASN A CA 1
ATOM 1269 C C . ASN A 1 165 ? 6.453 -4.463 7.691 1.00 98.12 165 ASN A C 1
ATOM 1271 O O . ASN A 1 165 ? 6.820 -4.365 6.524 1.00 98.12 165 ASN A O 1
ATOM 1275 N N . ALA A 1 166 ? 5.905 -5.589 8.161 1.00 97.19 166 ALA A N 1
ATOM 1276 C CA . ALA A 1 166 ? 5.554 -6.741 7.329 1.00 97.19 166 ALA A CA 1
ATOM 1277 C C . ALA A 1 166 ? 4.147 -7.280 7.668 1.00 97.19 166 ALA A C 1
ATOM 1279 O O . ALA A 1 166 ? 3.796 -7.321 8.850 1.00 97.19 166 ALA A O 1
ATOM 1280 N N . PRO A 1 167 ? 3.355 -7.744 6.679 1.00 97.88 167 PRO A N 1
ATOM 1281 C CA . PRO A 1 167 ? 3.664 -7.799 5.245 1.00 97.88 167 PRO A CA 1
ATOM 1282 C C . PRO A 1 167 ? 3.689 -6.419 4.561 1.00 97.88 167 PRO A C 1
ATOM 1284 O O . PRO A 1 167 ? 2.866 -5.560 4.868 1.00 97.88 167 PRO A O 1
ATOM 1287 N N . LEU A 1 168 ? 4.617 -6.236 3.615 1.00 98.19 168 LEU A N 1
ATOM 1288 C CA . LEU A 1 168 ? 4.767 -5.023 2.800 1.00 98.19 168 LEU A CA 1
ATOM 1289 C C . LEU A 1 168 ? 4.261 -5.274 1.374 1.00 98.19 168 LEU A C 1
ATOM 1291 O O . LEU A 1 168 ? 4.636 -6.281 0.773 1.00 98.19 168 LEU A O 1
ATOM 1295 N N . TYR A 1 169 ? 3.471 -4.361 0.812 1.00 98.19 169 TYR A N 1
ATOM 1296 C CA . TYR A 1 169 ? 3.140 -4.336 -0.616 1.00 98.19 169 TYR A CA 1
ATOM 1297 C C . TYR A 1 169 ? 3.492 -2.976 -1.226 1.00 98.19 169 TYR A C 1
ATOM 1299 O O . TYR A 1 169 ? 3.564 -1.968 -0.526 1.00 98.19 169 TYR A O 1
ATOM 1307 N N . PHE A 1 170 ? 3.713 -2.948 -2.539 1.00 98.25 170 PHE A N 1
ATOM 1308 C CA . PHE A 1 170 ? 4.001 -1.711 -3.264 1.00 98.25 170 PHE A CA 1
ATOM 1309 C C . PHE A 1 170 ? 2.713 -1.139 -3.858 1.00 98.25 170 PHE A C 1
ATOM 1311 O O . PHE A 1 170 ? 2.333 -1.507 -4.974 1.00 98.25 170 PHE A O 1
ATOM 1318 N N . GLY A 1 171 ? 2.001 -0.298 -3.109 1.00 98.06 171 GLY A N 1
ATOM 1319 C CA . GLY A 1 171 ? 0.686 0.218 -3.494 1.00 98.06 171 GLY A CA 1
ATOM 1320 C C . GLY A 1 171 ? 0.716 1.246 -4.612 1.00 98.06 171 GLY A C 1
ATOM 1321 O O . GLY A 1 171 ? -0.297 1.432 -5.286 1.00 98.06 171 GLY A O 1
ATOM 1322 N N . GLU A 1 172 ? 1.875 1.846 -4.875 1.00 98.25 172 GLU A N 1
ATOM 1323 C CA . GLU A 1 172 ? 2.076 2.656 -6.065 1.00 98.25 172 GLU A CA 1
ATOM 1324 C C . GLU A 1 172 ? 3.475 2.496 -6.660 1.00 98.25 172 GLU A C 1
ATOM 1326 O O . GLU A 1 172 ? 4.506 2.607 -5.992 1.00 98.25 172 GLU A O 1
ATOM 1331 N N . TRP A 1 173 ? 3.495 2.284 -7.970 1.00 98.25 173 TRP A N 1
ATOM 1332 C CA . TRP A 1 173 ? 4.683 2.326 -8.812 1.00 98.25 173 TRP A CA 1
ATOM 1333 C C . TRP A 1 173 ? 4.259 2.522 -10.269 1.00 98.25 173 TRP A C 1
ATOM 1335 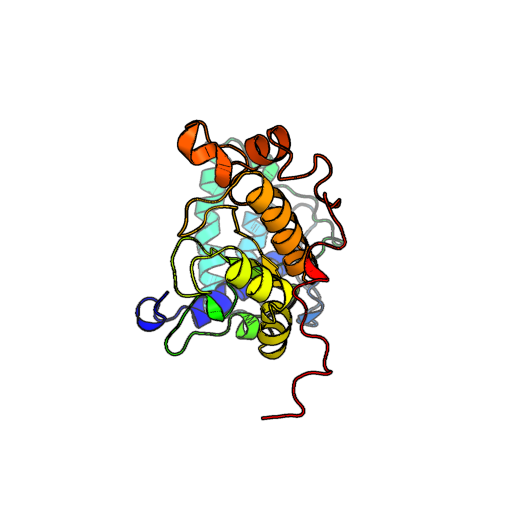O O . TRP A 1 173 ? 3.111 2.262 -10.636 1.00 98.25 173 TRP A O 1
ATOM 1345 N N . ALA A 1 174 ? 5.187 2.958 -11.119 1.00 98.31 174 ALA A N 1
ATOM 1346 C CA . ALA A 1 174 ? 4.928 3.155 -12.542 1.00 98.31 174 ALA A CA 1
ATOM 1347 C C . ALA A 1 174 ? 6.206 2.951 -13.384 1.00 98.31 174 ALA A C 1
ATOM 1349 O O . ALA A 1 174 ? 7.291 2.678 -12.870 1.00 98.31 174 ALA A O 1
ATOM 1350 N N . LEU A 1 175 ? 6.094 3.070 -14.710 1.00 98.50 175 LEU A N 1
ATOM 1351 C CA . LEU A 1 175 ? 7.227 2.985 -15.644 1.00 98.50 175 LEU A CA 1
ATOM 1352 C C . LEU A 1 175 ? 8.025 4.285 -15.945 1.00 98.50 175 LEU A C 1
ATOM 1354 O O . LEU A 1 175 ? 9.006 4.179 -16.690 1.00 98.50 175 LEU A O 1
ATOM 1358 N N . PRO A 1 176 ? 7.659 5.502 -15.487 1.00 97.81 176 PRO A N 1
ATOM 1359 C CA . PRO A 1 176 ? 8.418 6.717 -15.764 1.00 97.81 176 PRO A CA 1
ATOM 1360 C C . PRO A 1 176 ? 9.838 6.681 -15.205 1.00 97.81 176 PRO A C 1
ATOM 1362 O O . PRO A 1 176 ? 10.119 6.096 -14.160 1.00 97.81 176 PRO A O 1
ATOM 1365 N N . THR A 1 177 ? 10.728 7.371 -15.904 1.00 97.38 177 THR A N 1
ATOM 1366 C CA . THR A 1 177 ? 12.164 7.434 -15.633 1.00 97.38 177 THR A CA 1
ATOM 1367 C C . THR A 1 177 ? 12.640 8.882 -15.703 1.00 97.38 177 THR A C 1
ATOM 1369 O O . THR A 1 177 ? 11.979 9.722 -16.306 1.00 97.38 177 THR A O 1
ATOM 1372 N N . GLN A 1 178 ? 13.810 9.183 -15.135 1.00 97.06 178 GLN A N 1
ATOM 1373 C CA . GLN A 1 178 ? 14.455 10.502 -15.283 1.00 97.06 178 GLN A CA 1
ATOM 1374 C C . GLN A 1 178 ? 15.264 10.654 -16.585 1.00 97.06 178 GLN A C 1
ATOM 1376 O O . GLN A 1 178 ? 15.970 11.637 -16.778 1.00 97.06 178 GLN A O 1
ATOM 1381 N N . PHE A 1 179 ? 15.174 9.676 -17.483 1.00 96.38 179 PHE A N 1
ATOM 1382 C CA . PHE A 1 179 ? 15.806 9.674 -18.799 1.00 96.38 179 PHE A CA 1
ATOM 1383 C C . PHE A 1 179 ? 14.802 9.218 -19.860 1.00 96.38 179 PHE A C 1
ATOM 1385 O O . PHE A 1 179 ? 13.762 8.640 -19.533 1.00 96.38 179 PHE A O 1
ATOM 1392 N N . GLN A 1 180 ? 15.105 9.449 -21.137 1.00 96.50 180 GLN A N 1
ATOM 1393 C CA . GLN A 1 180 ? 14.255 8.995 -22.237 1.00 96.50 180 GLN A CA 1
ATOM 1394 C C . GLN A 1 180 ? 14.370 7.473 -22.415 1.00 96.50 180 GLN A C 1
ATOM 1396 O O . GLN A 1 180 ? 15.263 6.973 -23.092 1.00 96.50 180 GLN A O 1
ATOM 1401 N N . ALA A 1 181 ? 13.454 6.732 -21.796 1.00 97.19 181 ALA A N 1
ATOM 1402 C CA . ALA A 1 181 ? 13.417 5.274 -21.844 1.00 97.19 181 ALA A CA 1
ATOM 1403 C C . ALA A 1 181 ? 12.967 4.739 -23.213 1.00 97.19 181 ALA A C 1
ATOM 1405 O O . ALA A 1 181 ? 11.929 5.163 -23.731 1.00 97.19 181 ALA A O 1
ATOM 1406 N N . SER A 1 182 ? 13.676 3.743 -23.750 1.00 98.19 182 SER A N 1
ATOM 1407 C CA . SER A 1 182 ? 13.254 2.981 -24.935 1.00 98.19 182 SER A CA 1
ATOM 1408 C C . SER A 1 182 ? 12.118 1.994 -24.615 1.00 98.19 182 SER A C 1
ATOM 1410 O O . SER A 1 182 ? 11.960 1.566 -23.473 1.00 98.19 182 SER A O 1
ATOM 1412 N N . ASP A 1 183 ? 11.320 1.596 -25.612 1.00 98.25 183 ASP A N 1
ATOM 1413 C CA . ASP A 1 183 ? 10.255 0.587 -25.438 1.00 98.25 183 ASP A CA 1
ATOM 1414 C C . ASP A 1 183 ? 10.835 -0.775 -24.995 1.00 98.25 183 ASP A C 1
ATOM 1416 O O . ASP A 1 183 ? 10.267 -1.461 -24.144 1.00 98.25 183 ASP A O 1
ATOM 1420 N N . ALA A 1 184 ? 12.013 -1.137 -25.519 1.00 98.31 184 ALA A N 1
ATOM 1421 C CA . ALA A 1 184 ? 12.731 -2.352 -25.136 1.00 98.31 184 ALA A CA 1
ATOM 1422 C C . ALA A 1 184 ? 13.157 -2.328 -23.661 1.00 98.31 184 ALA A C 1
ATOM 1424 O O . ALA A 1 184 ? 13.023 -3.335 -22.961 1.00 98.31 184 ALA A O 1
ATOM 1425 N N . PHE A 1 185 ? 13.629 -1.177 -23.176 1.00 98.62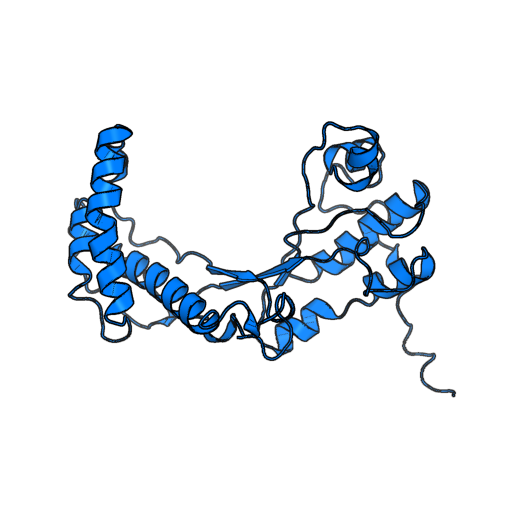 185 PHE A N 1
ATOM 1426 C CA . PHE A 1 185 ? 13.923 -0.992 -21.762 1.00 98.62 185 PHE A CA 1
ATOM 1427 C C . PHE A 1 185 ? 12.658 -1.048 -20.914 1.00 98.62 185 PHE A C 1
ATOM 1429 O O . PHE A 1 185 ? 12.649 -1.770 -19.926 1.00 98.62 185 PHE A O 1
ATOM 1436 N N . LEU A 1 186 ? 11.573 -0.369 -21.305 1.00 98.75 186 LEU A N 1
ATOM 1437 C CA . LEU A 1 186 ? 10.328 -0.371 -20.527 1.00 98.75 186 LEU A CA 1
ATOM 1438 C C . LEU A 1 186 ? 9.739 -1.768 -20.326 1.00 98.75 186 LEU A C 1
ATOM 1440 O O . LEU A 1 186 ? 9.186 -2.043 -19.263 1.00 98.75 186 LEU A O 1
ATOM 1444 N N . ARG A 1 187 ? 9.911 -2.665 -21.301 1.00 98.69 187 ARG A N 1
ATOM 1445 C CA . ARG A 1 187 ? 9.543 -4.078 -21.160 1.00 98.69 187 ARG A CA 1
ATOM 1446 C C . ARG A 1 187 ? 10.363 -4.793 -20.082 1.00 98.69 187 ARG A C 1
ATOM 1448 O O . ARG A 1 187 ? 9.783 -5.461 -19.235 1.00 98.69 187 ARG A O 1
ATOM 1455 N N . LYS A 1 188 ? 11.690 -4.616 -20.069 1.00 98.69 188 LYS A N 1
ATOM 1456 C CA . LYS A 1 188 ? 12.562 -5.167 -19.011 1.00 98.69 188 LYS A CA 1
ATOM 1457 C C . LYS A 1 188 ? 12.259 -4.535 -17.651 1.00 98.69 188 LYS A C 1
ATOM 1459 O O . LYS A 1 188 ? 12.176 -5.216 -16.637 1.00 98.69 188 LYS A O 1
ATOM 1464 N N . TRP A 1 189 ? 12.075 -3.220 -17.650 1.00 98.69 189 TRP A N 1
ATOM 1465 C CA . TRP A 1 189 ? 11.836 -2.409 -16.468 1.00 98.69 189 TRP A CA 1
ATOM 1466 C C . TRP A 1 189 ? 10.548 -2.803 -15.748 1.00 98.69 189 TRP A C 1
ATOM 1468 O O . TRP A 1 189 ? 10.537 -2.919 -14.524 1.00 98.69 189 TRP A O 1
ATOM 1478 N N . ALA A 1 190 ? 9.480 -3.062 -16.504 1.00 98.75 190 ALA A N 1
ATOM 1479 C CA . ALA A 1 190 ? 8.220 -3.551 -15.965 1.00 98.75 190 ALA A CA 1
ATOM 1480 C C . ALA A 1 190 ? 8.385 -4.905 -15.257 1.00 98.75 190 ALA A C 1
ATOM 1482 O O . ALA A 1 190 ? 7.960 -5.043 -14.112 1.00 98.75 190 ALA A O 1
ATOM 1483 N N . ASP A 1 191 ? 9.035 -5.885 -15.891 1.00 98.69 191 ASP A N 1
ATOM 1484 C CA . ASP A 1 191 ? 9.247 -7.200 -15.273 1.00 98.69 191 ASP A CA 1
ATOM 1485 C C . ASP A 1 191 ? 10.156 -7.134 -14.048 1.00 98.69 191 ASP A C 1
ATOM 1487 O O . ASP A 1 191 ? 9.866 -7.782 -13.044 1.00 98.69 191 ASP A O 1
ATOM 1491 N N . ALA A 1 192 ? 11.234 -6.348 -14.109 1.00 98.62 192 ALA A N 1
ATOM 1492 C CA . ALA A 1 192 ? 12.180 -6.219 -13.008 1.00 98.62 192 ALA A CA 1
ATOM 1493 C C . ALA A 1 192 ? 11.506 -5.618 -11.761 1.00 98.62 192 ALA A C 1
ATOM 1495 O O . ALA A 1 192 ? 11.649 -6.160 -10.665 1.00 98.62 192 ALA A O 1
ATOM 1496 N N . GLN A 1 193 ? 10.694 -4.568 -11.940 1.00 98.62 193 GLN A N 1
ATOM 1497 C CA . GLN A 1 193 ? 9.866 -3.998 -10.872 1.00 98.62 193 GLN A CA 1
ATOM 1498 C C . GLN A 1 193 ? 8.851 -5.009 -10.331 1.00 98.62 193 GLN A C 1
ATOM 1500 O O . GLN A 1 193 ? 8.836 -5.274 -9.131 1.00 98.62 193 GLN A O 1
ATOM 1505 N N . LYS A 1 194 ? 8.057 -5.647 -11.204 1.00 98.25 194 LYS A N 1
ATOM 1506 C CA . LYS A 1 194 ? 7.090 -6.676 -10.785 1.00 98.25 194 LYS A CA 1
ATOM 1507 C C . LYS A 1 194 ? 7.760 -7.789 -9.992 1.00 98.25 194 LYS A C 1
ATOM 1509 O O . LYS A 1 194 ? 7.198 -8.245 -9.001 1.00 98.25 194 LYS A O 1
ATOM 1514 N N . ARG A 1 195 ? 8.933 -8.253 -10.431 1.00 97.38 195 ARG A N 1
ATOM 1515 C CA . ARG A 1 195 ? 9.684 -9.321 -9.767 1.00 97.38 195 ARG A CA 1
ATOM 1516 C C . ARG A 1 195 ? 10.100 -8.903 -8.363 1.00 97.38 195 ARG A C 1
ATOM 1518 O O . ARG A 1 195 ? 9.814 -9.651 -7.436 1.00 97.38 195 ARG A O 1
ATOM 1525 N N . ALA A 1 196 ? 10.710 -7.728 -8.210 1.00 97.44 196 ALA A N 1
ATOM 1526 C CA . ALA A 1 196 ? 11.116 -7.210 -6.904 1.00 97.44 196 ALA A CA 1
ATOM 1527 C C . ALA A 1 196 ? 9.909 -7.045 -5.968 1.00 97.44 196 ALA A C 1
ATOM 1529 O O . ALA A 1 196 ? 9.890 -7.571 -4.862 1.00 97.44 196 ALA A O 1
ATOM 1530 N N . TYR A 1 197 ? 8.841 -6.400 -6.437 1.00 98.00 197 TYR A N 1
ATOM 1531 C CA . TYR A 1 197 ? 7.679 -6.112 -5.594 1.00 98.00 197 TYR A CA 1
ATOM 1532 C C . TYR A 1 197 ? 6.864 -7.365 -5.234 1.00 98.00 197 TYR A C 1
ATOM 1534 O O . TYR A 1 197 ? 6.231 -7.416 -4.182 1.00 98.00 197 TYR A O 1
ATOM 1542 N N . SER A 1 198 ? 6.912 -8.407 -6.071 1.00 96.94 198 SER A N 1
ATOM 1543 C CA . SER A 1 198 ? 6.258 -9.697 -5.791 1.00 96.94 198 SER A CA 1
ATOM 1544 C C . SER A 1 198 ? 6.998 -10.549 -4.752 1.00 96.94 198 SER A C 1
ATOM 1546 O O . SER A 1 198 ? 6.486 -11.598 -4.379 1.00 96.94 198 SER A O 1
ATOM 1548 N N . GLN A 1 199 ? 8.178 -10.129 -4.276 1.00 95.94 199 GLN A N 1
ATOM 1549 C CA . GLN A 1 199 ? 8.839 -10.768 -3.130 1.00 95.94 199 GLN A CA 1
ATOM 1550 C C . GLN A 1 199 ? 8.143 -10.432 -1.797 1.00 95.94 199 GLN A C 1
ATOM 1552 O O . GLN A 1 199 ? 8.319 -11.156 -0.820 1.00 95.94 199 GLN A O 1
ATOM 1557 N N . GLY A 1 200 ? 7.354 -9.350 -1.756 1.00 96.06 200 GLY A N 1
ATOM 1558 C CA . GLY A 1 200 ? 6.503 -8.981 -0.625 1.00 96.06 200 GLY A CA 1
ATOM 1559 C C . GLY A 1 200 ? 5.082 -9.536 -0.771 1.00 96.06 200 GLY A C 1
ATOM 1560 O O . GLY A 1 200 ? 4.858 -10.608 -1.324 1.00 96.06 200 GLY A O 1
ATOM 1561 N N . ALA A 1 201 ? 4.092 -8.773 -0.312 1.00 97.44 201 ALA A N 1
ATOM 1562 C CA . ALA A 1 201 ? 2.669 -9.086 -0.462 1.00 97.44 201 ALA A CA 1
ATOM 1563 C C . ALA A 1 201 ? 2.081 -8.681 -1.829 1.00 97.44 201 ALA A C 1
ATOM 1565 O O . ALA A 1 201 ? 0.883 -8.845 -2.056 1.00 97.44 201 ALA A O 1
ATOM 1566 N N . GLY A 1 202 ? 2.910 -8.180 -2.749 1.00 97.25 202 GLY A N 1
ATOM 1567 C CA . GLY A 1 202 ? 2.517 -7.828 -4.110 1.00 97.25 202 GLY A 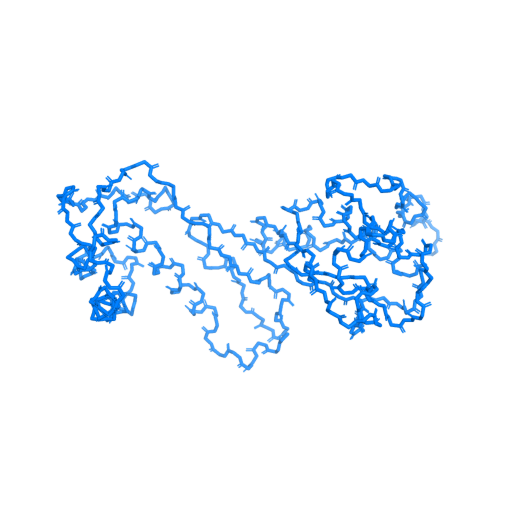CA 1
ATOM 1568 C C . GLY A 1 202 ? 2.584 -6.329 -4.383 1.00 97.25 202 GLY A C 1
ATOM 1569 O O . GLY A 1 202 ? 3.346 -5.593 -3.756 1.00 97.25 202 GLY A O 1
ATOM 1570 N N . TRP A 1 203 ? 1.818 -5.881 -5.377 1.00 98.25 203 TRP A N 1
ATOM 1571 C CA . TRP A 1 203 ? 1.906 -4.520 -5.896 1.00 98.25 203 TRP A CA 1
ATOM 1572 C C . TRP A 1 203 ? 0.623 -4.062 -6.589 1.00 98.25 203 TRP A C 1
ATOM 1574 O O . TRP A 1 203 ? -0.160 -4.875 -7.081 1.00 98.25 203 TRP A O 1
ATOM 1584 N N . ILE A 1 204 ? 0.451 -2.744 -6.685 1.00 98.25 204 ILE A N 1
ATOM 1585 C CA . ILE A 1 204 ? -0.622 -2.079 -7.425 1.00 98.25 204 ILE A CA 1
ATOM 1586 C C . ILE A 1 204 ? 0.018 -1.024 -8.337 1.00 98.25 204 ILE A C 1
ATOM 1588 O O . ILE A 1 204 ? 0.765 -0.157 -7.895 1.00 98.25 204 ILE A O 1
ATOM 1592 N N . PHE A 1 205 ? -0.231 -1.132 -9.643 1.00 98.50 205 PHE A N 1
ATOM 1593 C CA . PHE A 1 205 ? 0.337 -0.208 -10.626 1.00 98.50 205 PHE A CA 1
ATOM 1594 C C . PHE A 1 205 ? -0.433 1.116 -10.640 1.00 98.50 205 PHE A C 1
ATOM 1596 O O . PHE A 1 205 ? -1.652 1.129 -10.834 1.00 98.50 205 PHE A O 1
ATOM 1603 N N . TRP A 1 206 ? 0.288 2.230 -10.547 1.00 98.00 206 TRP A N 1
ATOM 1604 C CA . TRP A 1 206 ? -0.260 3.570 -10.695 1.00 98.00 206 TRP A CA 1
ATOM 1605 C C . TRP A 1 206 ? -0.123 4.052 -12.149 1.00 98.00 206 TRP A C 1
ATOM 1607 O O . TRP A 1 206 ? 0.968 4.353 -12.629 1.00 98.00 206 TRP A O 1
ATOM 1617 N N . ASN A 1 207 ? -1.184 4.160 -12.942 1.00 97.12 207 ASN A N 1
ATOM 1618 C CA . ASN A 1 207 ? -2.612 3.951 -12.684 1.00 97.12 207 ASN A CA 1
ATOM 1619 C C . ASN A 1 207 ? -3.204 3.023 -13.765 1.00 97.12 207 ASN A C 1
ATOM 1621 O O . ASN A 1 207 ? -2.566 2.716 -14.773 1.00 97.12 207 ASN A O 1
ATOM 1625 N N . PHE A 1 208 ? -4.456 2.598 -13.606 1.00 96.81 208 PHE A N 1
ATOM 1626 C CA . PHE A 1 208 ? -5.178 1.771 -14.569 1.00 96.81 208 PHE A CA 1
ATOM 1627 C C . PHE A 1 208 ? -5.215 2.390 -15.982 1.00 96.81 208 PHE A C 1
ATOM 1629 O O . PHE A 1 208 ? -4.803 1.754 -16.960 1.00 96.81 208 PHE A O 1
ATOM 1636 N N . LYS A 1 209 ? -5.641 3.656 -16.112 1.00 96.94 209 LYS A N 1
ATOM 1637 C CA . LYS A 1 209 ? -5.806 4.343 -17.406 1.00 96.94 209 LYS A CA 1
ATOM 1638 C C . LYS A 1 209 ? -5.400 5.815 -17.339 1.00 96.94 209 LYS A C 1
ATOM 1640 O O . LYS A 1 209 ? -5.739 6.516 -16.394 1.00 96.94 209 LYS A O 1
ATOM 1645 N N . VAL A 1 210 ? -4.757 6.294 -18.400 1.00 97.38 210 VAL A N 1
ATOM 1646 C CA . VAL A 1 210 ? -4.534 7.722 -18.660 1.00 97.38 210 VAL A CA 1
ATOM 1647 C C . VAL A 1 210 ? -5.054 8.045 -20.059 1.00 97.38 210 VAL A C 1
ATOM 1649 O O . VAL A 1 210 ? -4.845 7.268 -20.987 1.00 97.38 210 VAL A O 1
ATOM 1652 N N . GLU A 1 211 ? -5.754 9.169 -20.212 1.00 94.56 211 GLU A N 1
ATOM 1653 C CA . GLU A 1 211 ? -6.339 9.575 -21.500 1.00 94.56 211 GLU A CA 1
ATOM 1654 C C . GLU A 1 211 ? -5.325 10.261 -22.416 1.00 94.56 211 GLU A C 1
ATOM 1656 O O . GLU A 1 211 ? -5.363 10.084 -23.632 1.00 94.56 211 GLU A O 1
ATOM 1661 N N . GLN A 1 212 ? -4.391 11.017 -21.835 1.00 94.88 212 GLN A N 1
ATOM 1662 C CA . GLN A 1 212 ? -3.369 11.739 -22.581 1.00 94.88 212 GLN A CA 1
ATOM 1663 C C . GLN A 1 212 ? -2.306 10.772 -23.139 1.00 94.88 212 GLN A C 1
ATOM 1665 O O . GLN A 1 212 ? -1.587 10.154 -22.347 1.00 94.88 212 GLN A O 1
ATOM 1670 N N . PRO A 1 213 ? -2.115 10.682 -24.472 1.00 88.44 213 PRO A N 1
ATOM 1671 C CA . PRO A 1 213 ? -1.231 9.680 -25.075 1.00 88.44 213 PRO A CA 1
ATOM 1672 C C . PRO A 1 213 ? 0.235 9.758 -24.627 1.00 88.44 213 PRO A C 1
ATOM 1674 O O . PRO A 1 213 ? 0.861 8.726 -24.387 1.00 88.44 213 PRO A O 1
ATOM 1677 N N . SER A 1 214 ? 0.783 10.970 -24.483 1.00 87.56 214 SER A N 1
ATOM 1678 C CA . SER A 1 214 ? 2.181 11.177 -24.070 1.00 87.56 214 SER A CA 1
ATOM 1679 C C . SER A 1 214 ? 2.454 10.656 -22.659 1.00 87.56 214 SER A C 1
ATOM 1681 O O . SER A 1 214 ? 3.502 10.072 -22.404 1.00 87.56 214 SER A O 1
ATOM 1683 N N . THR A 1 215 ? 1.489 10.820 -21.757 1.00 94.19 215 THR A N 1
ATOM 1684 C CA . THR A 1 215 ? 1.574 10.388 -20.358 1.00 94.19 215 THR A CA 1
ATOM 1685 C C . THR A 1 215 ? 1.244 8.898 -20.230 1.00 94.19 215 THR A C 1
ATOM 1687 O O . THR A 1 215 ? 1.890 8.170 -19.474 1.00 94.19 215 THR A O 1
ATOM 1690 N N . ALA A 1 216 ? 0.291 8.406 -21.029 1.00 97.25 216 ALA A N 1
ATOM 1691 C CA . ALA A 1 216 ? -0.178 7.024 -20.990 1.00 97.25 216 ALA A CA 1
ATOM 1692 C C . ALA A 1 216 ? 0.935 5.997 -21.216 1.00 97.25 216 ALA A C 1
ATOM 1694 O O . ALA A 1 216 ? 0.916 4.955 -20.565 1.00 97.25 216 ALA A O 1
ATOM 1695 N N . ARG A 1 217 ? 1.934 6.303 -22.059 1.00 96.81 217 ARG A N 1
ATOM 1696 C CA . ARG A 1 217 ? 3.039 5.379 -22.375 1.00 96.81 217 ARG A CA 1
ATOM 1697 C C . ARG A 1 217 ? 3.708 4.782 -21.130 1.00 96.81 217 ARG A C 1
ATOM 1699 O O . ARG A 1 217 ? 4.132 3.633 -21.189 1.00 96.81 217 ARG A O 1
ATOM 1706 N N . GLN A 1 218 ? 3.826 5.540 -20.039 1.00 97.56 218 GLN A N 1
ATOM 1707 C CA . GLN A 1 218 ? 4.504 5.089 -18.817 1.00 97.56 218 GLN A CA 1
ATOM 1708 C C . GLN A 1 218 ? 3.615 5.093 -17.563 1.00 97.56 218 GLN A C 1
ATOM 1710 O O . GLN A 1 218 ? 3.934 4.387 -16.610 1.00 97.56 218 GLN A O 1
ATOM 1715 N N . TRP A 1 219 ? 2.500 5.831 -17.567 1.00 98.19 219 TRP A N 1
ATOM 1716 C CA . TRP A 1 219 ? 1.596 5.968 -16.415 1.00 98.19 219 TRP A CA 1
ATOM 1717 C C . TRP A 1 219 ? 0.281 5.185 -16.540 1.00 98.19 219 TRP A C 1
ATOM 1719 O O . TRP A 1 219 ? -0.518 5.183 -15.606 1.00 98.19 219 TRP A O 1
ATOM 1729 N N . SER A 1 220 ? 0.005 4.546 -17.683 1.00 98.31 220 SER A N 1
ATOM 1730 C CA . SER A 1 220 ? -1.203 3.734 -17.870 1.00 98.31 220 SER A CA 1
ATOM 1731 C C . SER A 1 220 ? -0.868 2.252 -17.958 1.00 98.31 220 SER A C 1
ATOM 1733 O O . SER A 1 220 ? -0.197 1.813 -18.891 1.00 98.31 220 SER A O 1
ATOM 1735 N N . TYR A 1 221 ? -1.438 1.470 -17.041 1.00 98.38 221 TYR A N 1
ATOM 1736 C CA . TYR A 1 221 ? -1.353 0.012 -17.051 1.00 98.38 221 TYR A CA 1
ATOM 1737 C C . TYR A 1 221 ? -1.865 -0.560 -18.377 1.00 98.38 221 TYR A C 1
ATOM 1739 O O . TYR A 1 221 ? -1.172 -1.337 -19.031 1.00 98.38 221 TYR A O 1
ATOM 1747 N N . LEU A 1 222 ? -3.054 -0.126 -18.821 1.00 97.81 222 LEU A N 1
ATOM 1748 C CA . LEU A 1 222 ? -3.654 -0.600 -20.073 1.00 97.81 222 LEU A CA 1
ATOM 1749 C C . LEU A 1 222 ? -2.796 -0.286 -21.305 1.00 97.81 222 LEU A C 1
ATOM 1751 O O . LEU A 1 222 ? -2.674 -1.133 -22.191 1.00 97.81 222 LEU A O 1
ATOM 1755 N N . GLU A 1 223 ? -2.173 0.893 -21.362 1.00 98.19 223 GLU A N 1
ATOM 1756 C CA . GLU A 1 223 ? -1.252 1.223 -22.455 1.00 98.19 223 GLU A CA 1
ATOM 1757 C C . GLU A 1 223 ? 0.027 0.376 -22.379 1.00 98.19 223 GLU A C 1
ATOM 1759 O O . GLU A 1 223 ? 0.494 -0.116 -23.406 1.00 98.19 223 GLU A O 1
ATOM 1764 N N . GLY A 1 224 ? 0.554 0.120 -21.176 1.00 98.12 224 GLY A N 1
ATOM 1765 C CA . GLY A 1 224 ? 1.680 -0.793 -20.967 1.00 98.12 224 GLY A CA 1
ATOM 1766 C C . GLY A 1 224 ? 1.381 -2.227 -21.418 1.00 98.12 224 GLY A C 1
ATOM 1767 O O . GLY A 1 224 ? 2.234 -2.856 -22.046 1.00 98.12 224 GLY A O 1
ATOM 1768 N N . VAL A 1 225 ? 0.161 -2.726 -21.187 1.00 98.38 225 VAL A N 1
ATOM 1769 C CA . VAL A 1 225 ? -0.295 -4.032 -21.701 1.00 98.38 225 VAL A CA 1
ATOM 1770 C C . VAL A 1 225 ? -0.413 -4.014 -23.225 1.00 98.38 225 VAL A C 1
ATOM 1772 O O . VAL A 1 225 ? 0.072 -4.924 -23.896 1.00 98.38 225 VAL A O 1
ATOM 1775 N N . LYS A 1 226 ? -1.017 -2.967 -23.801 1.00 97.88 226 LYS A N 1
ATOM 1776 C CA . LYS A 1 226 ? -1.170 -2.820 -25.259 1.00 97.88 226 LYS A CA 1
ATOM 1777 C C . LYS A 1 226 ? 0.177 -2.779 -25.984 1.00 97.88 226 LYS A C 1
ATOM 1779 O O . LYS A 1 226 ? 0.294 -3.328 -27.077 1.00 97.88 226 LYS A O 1
ATOM 1784 N N . ARG A 1 227 ? 1.182 -2.140 -25.382 1.00 97.69 227 ARG A N 1
ATOM 1785 C CA . ARG A 1 227 ? 2.550 -2.028 -25.918 1.00 97.69 227 ARG A CA 1
ATOM 1786 C C . ARG A 1 227 ? 3.434 -3.240 -25.624 1.00 97.69 227 ARG A C 1
ATOM 1788 O O . ARG A 1 227 ? 4.556 -3.296 -26.113 1.00 97.69 227 ARG A O 1
ATOM 1795 N N . GLY A 1 228 ? 2.952 -4.200 -24.835 1.00 98.31 228 GLY A N 1
ATOM 1796 C CA . GLY A 1 228 ? 3.715 -5.390 -24.461 1.00 98.31 228 GLY A CA 1
ATOM 1797 C C . GLY A 1 228 ? 4.805 -5.139 -23.415 1.00 98.31 228 GLY A C 1
ATOM 1798 O O . GLY A 1 228 ? 5.677 -5.989 -23.242 1.00 98.31 228 GLY A O 1
ATOM 1799 N N . TYR A 1 229 ? 4.771 -4.005 -22.707 1.00 98.44 229 TYR A N 1
ATOM 1800 C CA . TYR A 1 229 ? 5.632 -3.787 -21.539 1.00 98.44 229 TYR A CA 1
ATOM 1801 C C . TYR A 1 229 ? 5.168 -4.655 -20.373 1.00 98.44 229 TYR A C 1
ATOM 1803 O O . TYR A 1 229 ? 5.976 -5.265 -19.684 1.00 98.44 229 TYR A O 1
ATOM 1811 N N . LEU A 1 230 ? 3.848 -4.731 -20.196 1.00 98.56 230 LEU A N 1
ATOM 1812 C CA . LEU A 1 230 ? 3.166 -5.538 -19.192 1.00 98.56 230 LEU A CA 1
ATOM 1813 C C . LEU A 1 230 ? 2.411 -6.684 -19.873 1.00 98.56 230 LEU A C 1
ATOM 1815 O O . LEU A 1 230 ? 1.973 -6.579 -21.019 1.00 98.56 230 LEU A O 1
ATOM 1819 N N . THR A 1 231 ? 2.248 -7.789 -19.159 1.00 98.06 231 THR A N 1
ATOM 1820 C CA . THR A 1 231 ? 1.497 -8.968 -19.601 1.00 98.06 231 THR A CA 1
ATOM 1821 C C . THR A 1 231 ? -0.002 -8.807 -19.324 1.00 98.06 231 THR A C 1
ATOM 1823 O O . THR A 1 231 ? -0.404 -8.097 -18.404 1.00 98.06 231 THR A O 1
ATOM 1826 N N . ARG A 1 232 ? -0.856 -9.481 -20.112 1.00 96.62 232 ARG A N 1
ATOM 1827 C CA . ARG A 1 232 ? -2.315 -9.499 -19.866 1.00 96.62 232 ARG A CA 1
ATOM 1828 C C . ARG A 1 232 ? -2.664 -10.168 -18.540 1.00 96.62 232 ARG A C 1
ATOM 1830 O O . ARG A 1 232 ? -3.510 -9.661 -17.816 1.00 96.62 232 ARG A O 1
ATOM 1837 N N . ASP A 1 233 ? -2.008 -11.289 -18.254 1.00 97.25 233 ASP A N 1
ATOM 1838 C CA . ASP A 1 233 ? -2.016 -11.897 -16.929 1.00 97.25 233 ASP A CA 1
ATOM 1839 C C . ASP A 1 233 ? -0.947 -11.199 -16.067 1.00 97.25 233 ASP A C 1
ATOM 1841 O O . ASP A 1 233 ? 0.248 -11.354 -16.356 1.00 97.25 233 ASP A O 1
ATOM 1845 N N . PRO A 1 234 ? -1.333 -10.407 -15.047 1.00 95.69 234 PRO A N 1
ATOM 1846 C CA . PRO A 1 234 ? -0.390 -9.658 -14.226 1.00 95.69 234 PRO A CA 1
ATOM 1847 C C . PRO A 1 234 ? 0.589 -10.551 -13.456 1.00 95.69 234 PRO A C 1
ATOM 1849 O O . PRO A 1 234 ? 1.658 -10.052 -13.106 1.00 95.69 234 PRO A O 1
ATOM 1852 N N . SER A 1 235 ? 0.306 -11.843 -13.236 1.00 94.81 235 SER A N 1
ATOM 1853 C CA . SER A 1 235 ? 1.246 -12.737 -12.542 1.00 94.81 235 SER A CA 1
ATOM 1854 C C . SER A 1 235 ? 2.390 -13.240 -13.430 1.00 94.81 235 SER A C 1
ATOM 1856 O O . SER A 1 235 ? 3.352 -13.801 -12.916 1.00 94.81 235 SER A O 1
ATOM 1858 N N . GLN A 1 236 ? 2.303 -13.065 -14.753 1.00 97.88 236 GLN A N 1
ATOM 1859 C CA . GLN A 1 236 ? 3.332 -13.525 -15.694 1.00 97.88 236 GLN A CA 1
ATOM 1860 C C . GLN A 1 236 ? 4.407 -12.468 -15.939 1.00 97.88 236 GLN A C 1
ATOM 1862 O O . GLN A 1 236 ? 4.164 -11.272 -15.796 1.00 97.88 236 GLN A O 1
ATOM 1867 N N . TYR A 1 237 ? 5.579 -12.902 -16.387 1.00 97.94 237 TYR A N 1
ATOM 1868 C CA . TYR A 1 237 ? 6.659 -12.023 -16.837 1.00 97.94 237 TYR A CA 1
ATOM 1869 C C . TYR A 1 237 ? 6.840 -12.145 -18.349 1.00 97.94 237 TYR A C 1
ATOM 1871 O O . TYR A 1 237 ? 6.615 -13.211 -18.924 1.00 97.94 237 TYR A O 1
ATOM 1879 N N . ASN A 1 238 ? 7.266 -11.063 -18.996 1.00 98.25 238 ASN A N 1
ATOM 1880 C CA . ASN A 1 238 ? 7.750 -11.118 -20.374 1.00 98.25 238 ASN A CA 1
ATOM 1881 C C . ASN A 1 238 ? 9.092 -11.874 -20.473 1.00 98.25 238 ASN A C 1
ATOM 1883 O O . ASN A 1 238 ? 9.328 -12.577 -21.457 1.00 98.25 238 ASN A O 1
ATOM 1887 N N . ASP A 1 239 ? 9.951 -11.719 -19.466 1.00 98.06 239 ASP A N 1
ATOM 1888 C CA . ASP A 1 239 ? 11.207 -12.423 -19.239 1.00 98.06 239 ASP A CA 1
ATOM 1889 C C . ASP A 1 239 ? 11.379 -12.708 -17.730 1.00 98.06 239 ASP A C 1
ATOM 1891 O O . ASP A 1 239 ? 11.759 -11.821 -16.960 1.00 98.06 239 ASP A O 1
ATOM 1895 N N . PRO A 1 240 ? 11.143 -13.951 -17.268 1.00 96.25 240 PRO A N 1
ATOM 1896 C CA . PRO A 1 240 ? 11.310 -14.297 -15.859 1.00 96.25 240 PRO A CA 1
ATOM 1897 C C . PRO A 1 240 ? 12.768 -14.204 -15.382 1.00 96.25 240 PRO A C 1
ATOM 1899 O O . PRO A 1 240 ? 12.991 -14.188 -14.175 1.00 96.25 240 PRO A O 1
ATOM 1902 N N . ARG A 1 241 ? 13.757 -14.123 -16.284 1.00 97.00 241 ARG A N 1
ATOM 1903 C CA . ARG A 1 241 ? 15.199 -14.023 -15.987 1.00 97.00 241 ARG A CA 1
ATOM 1904 C C . ARG A 1 241 ? 15.764 -12.614 -16.179 1.00 97.00 241 ARG A C 1
ATOM 1906 O O . ARG A 1 241 ? 16.978 -12.432 -16.172 1.00 97.00 241 ARG A O 1
ATOM 1913 N N . VAL A 1 242 ? 14.899 -11.600 -16.276 1.00 97.81 242 VAL A N 1
ATOM 1914 C CA . VAL A 1 242 ? 15.296 -10.200 -16.515 1.00 97.81 242 VAL A CA 1
ATOM 1915 C C . VAL A 1 242 ? 16.344 -9.668 -15.526 1.00 97.81 242 VAL A C 1
ATOM 1917 O O . VAL A 1 242 ? 17.148 -8.813 -15.888 1.00 97.81 242 VAL A O 1
ATOM 1920 N N . CYS A 1 243 ? 16.353 -10.180 -14.291 1.00 97.56 243 CYS A N 1
ATOM 1921 C CA . CYS A 1 243 ? 17.275 -9.755 -13.240 1.00 97.56 243 CYS A CA 1
ATOM 1922 C C . CYS A 1 243 ? 18.601 -10.526 -13.196 1.00 97.56 243 CYS A C 1
ATOM 1924 O O . CYS A 1 243 ? 19.529 -10.053 -12.544 1.00 97.56 243 CYS A O 1
ATOM 1926 N N . ASP A 1 244 ? 18.729 -11.665 -13.882 1.00 96.44 244 ASP A N 1
ATOM 1927 C CA . ASP A 1 244 ? 19.925 -12.518 -13.814 1.00 96.44 244 ASP A CA 1
ATOM 1928 C C . ASP A 1 244 ? 21.238 -11.760 -14.125 1.00 96.44 244 ASP A C 1
ATOM 1930 O O . ASP A 1 244 ? 22.219 -11.989 -13.420 1.00 96.44 244 ASP A O 1
ATOM 1934 N N . PRO A 1 245 ? 21.291 -10.812 -15.089 1.00 96.31 245 PRO A N 1
ATOM 1935 C CA . PRO A 1 245 ? 22.511 -10.042 -15.364 1.00 96.31 245 PRO A CA 1
ATOM 1936 C C . PRO A 1 245 ? 22.874 -8.997 -14.297 1.00 96.31 245 PRO A C 1
ATOM 1938 O O . PRO A 1 245 ? 23.960 -8.425 -14.354 1.00 96.31 245 PRO A O 1
ATOM 1941 N N . TYR A 1 246 ? 21.955 -8.690 -13.380 1.00 95.38 246 TYR A N 1
ATOM 1942 C CA . TYR A 1 246 ? 22.032 -7.530 -12.487 1.00 95.38 246 TYR A CA 1
ATOM 1943 C C . TYR A 1 246 ? 22.176 -7.907 -11.014 1.00 95.38 246 TYR A C 1
ATOM 1945 O O . TYR A 1 246 ? 22.602 -7.079 -10.207 1.00 95.38 246 TYR A O 1
ATOM 1953 N N . VAL A 1 247 ? 21.817 -9.136 -10.641 1.00 90.19 247 VAL A N 1
ATOM 1954 C CA . VAL A 1 247 ? 22.013 -9.634 -9.278 1.00 90.19 247 VAL A CA 1
ATOM 1955 C C . VAL A 1 247 ? 23.509 -9.802 -9.037 1.00 90.19 247 VAL A C 1
ATOM 1957 O O . VAL A 1 247 ? 24.211 -10.453 -9.812 1.00 90.19 247 VAL A O 1
ATOM 1960 N N . ARG A 1 248 ? 24.016 -9.221 -7.947 1.00 70.31 248 ARG A N 1
ATOM 1961 C CA . ARG A 1 248 ? 25.415 -9.418 -7.556 1.00 70.31 248 ARG A CA 1
ATOM 1962 C C . ARG A 1 248 ? 25.629 -10.895 -7.228 1.00 70.31 248 ARG A C 1
ATOM 1964 O O . ARG A 1 248 ? 25.210 -11.360 -6.172 1.00 70.31 248 ARG A O 1
ATOM 1971 N N . THR A 1 249 ? 26.326 -11.640 -8.08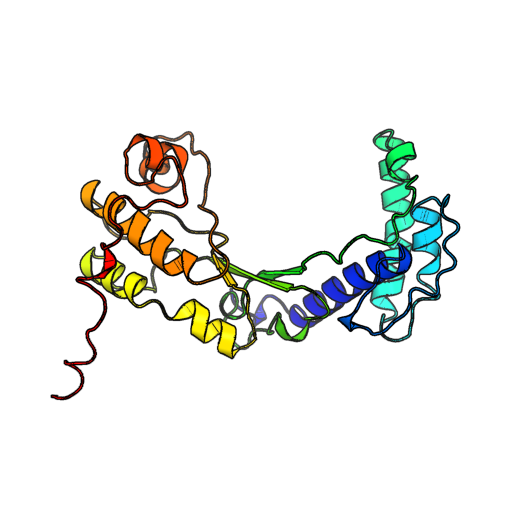5 1.00 54.78 249 THR A N 1
ATOM 1972 C CA . THR A 1 249 ? 26.927 -12.904 -7.651 1.00 54.78 249 THR A CA 1
ATOM 1973 C C . THR A 1 249 ? 27.912 -12.581 -6.537 1.00 54.78 249 THR A C 1
ATOM 1975 O O . THR A 1 249 ? 28.825 -11.775 -6.728 1.00 54.78 249 THR A O 1
ATOM 1978 N N . SER A 1 250 ? 27.751 -13.223 -5.385 1.00 45.50 250 SER A N 1
ATOM 1979 C CA . SER A 1 250 ? 28.560 -13.103 -4.163 1.00 45.50 250 SER A CA 1
ATOM 1980 C C . SER A 1 250 ? 30.062 -13.421 -4.332 1.00 45.50 250 SER A C 1
ATOM 1982 O O . SER A 1 250 ? 30.785 -13.528 -3.350 1.00 45.50 250 SER A O 1
ATOM 1984 N N . ALA A 1 251 ? 30.564 -13.524 -5.565 1.00 40.78 251 ALA A N 1
ATOM 1985 C CA . ALA A 1 251 ? 31.952 -13.813 -5.903 1.00 40.78 251 ALA A CA 1
ATOM 1986 C C . ALA A 1 251 ? 32.856 -12.570 -6.066 1.00 40.78 251 ALA A C 1
ATOM 1988 O O . ALA A 1 251 ? 34.069 -12.730 -6.124 1.00 40.78 251 ALA A O 1
ATOM 1989 N N . ALA A 1 252 ? 32.320 -11.343 -6.131 1.00 38.75 252 ALA A N 1
ATOM 1990 C CA . ALA A 1 252 ? 33.129 -10.149 -6.445 1.00 38.75 252 ALA A CA 1
ATOM 1991 C C . ALA A 1 252 ? 33.467 -9.235 -5.246 1.00 38.75 252 ALA A C 1
ATOM 1993 O O . ALA A 1 252 ? 34.136 -8.225 -5.424 1.00 38.75 252 ALA A O 1
ATOM 1994 N N . ALA A 1 253 ? 33.044 -9.573 -4.022 1.00 38.50 253 ALA A N 1
ATOM 1995 C CA . ALA A 1 253 ? 33.325 -8.763 -2.826 1.00 38.50 253 ALA A CA 1
ATOM 1996 C C . ALA A 1 253 ? 34.647 -9.128 -2.111 1.00 38.50 253 ALA A C 1
ATOM 1998 O O . ALA A 1 253 ? 34.894 -8.649 -1.009 1.00 38.50 253 ALA A O 1
ATOM 1999 N N . ALA A 1 254 ? 35.489 -9.980 -2.709 1.00 33.72 254 ALA A N 1
ATOM 2000 C CA . ALA A 1 254 ? 36.714 -10.488 -2.082 1.00 33.72 254 ALA A CA 1
ATOM 2001 C C . ALA A 1 254 ? 38.022 -9.843 -2.580 1.00 33.72 254 ALA A C 1
ATOM 2003 O O . ALA A 1 254 ? 39.091 -10.272 -2.155 1.00 33.72 254 ALA A O 1
ATOM 2004 N N . THR A 1 255 ? 37.981 -8.822 -3.441 1.00 34.50 255 THR A N 1
ATOM 2005 C CA . THR A 1 255 ? 39.203 -8.122 -3.879 1.00 34.50 255 THR A CA 1
ATOM 2006 C C . THR A 1 255 ? 38.942 -6.652 -4.210 1.00 34.50 255 THR A C 1
ATOM 2008 O O . THR A 1 255 ? 38.671 -6.316 -5.363 1.00 34.50 255 THR A O 1
ATOM 2011 N N . SER A 1 256 ? 39.075 -5.788 -3.204 1.00 33.94 256 SER A N 1
ATOM 2012 C CA . SER A 1 256 ? 39.659 -4.442 -3.325 1.00 33.94 256 SER A CA 1
ATOM 2013 C C . SER A 1 256 ? 40.060 -3.936 -1.948 1.00 33.94 256 SER A C 1
ATOM 2015 O O . SER A 1 256 ? 39.146 -3.874 -1.095 1.00 33.94 256 SER A O 1
#

pLDDT: mean 89.57, std 14.07, range [33.72, 98.75]